Protein AF-A0A2H0RY97-F1 (afdb_monomer_lite)

Foldseek 3Di:
DDDPPPPPLVVVLVVLVVVLQVVLLCLLCCVLPVPPPPPPDDDDDPVNVVVSVVVVVVVLVVCCVPVVDNPDDSNPSVVRCPDVVVSLVSQLVSLVVLQVPDDPVCSVVVSVVSQVVSQVSCVSVQWGDDSSFIWGHADPPCNCLLPPQLDFDDDPVLSVLLVCLSCQCGRVPRDPLSLVVSLLSLVVVVVVLLVVQCVDPVCVVVSCVLCVVCPPPVNVVLNVDPDVVVNSVVDDPVRSSVSNSSSSCSVSVSSVVVRD

pLDDT: mean 70.09, std 17.7, range [26.55, 95.56]

Sequence (260 aa):
MLLFSERKTGTKKKGNFEILKKLCEKHFRDYLFQEVRVSTGPRLAPSYRKKAKFNLEVMKLYFLKHTNDFNMSPLNYSSCVTDLETLFDMLETAYCFQQEYLEAEEKDERLFFFEHQINDCLEDYGYEMKQGAISQLPEDGMRQLVEEVVEYGVIESDVSKIQHAIGLFFKRNATSEDKISAILSLQHLLEVIREQLKTDEFLKSEESTLFNVANNKRIRHMLEEKDKTKIQESMEEPYLTWFFYRQLNCIKTYLKISHL

Secondary structure (DSSP, 8-state):
-------S-HHHHHHHHHHHHHHHHHHHHHHHTTT---SS-----HHHHHHHHHHHHHHHHHHHHHH--S---TT-GGGT--SHHHHHHHHHHHHHHHHHHS-HHHHHHHHHHHHHHHHHHHGGGTEEEETTEEEEPPPTTTHHHHH----SS--HHHHHHHHHHHHHHHBTT--HHHHHHHHHHHHHHHHHHHHHHHH-TTTHHHHHHHHTTTT-HHHHHHHH---HHHHHHH--HHHHHHHHHHHHHHHHHHHHHTT-

Structure (mmCIF, N/CA/C/O backbone):
data_AF-A0A2H0RY97-F1
#
_entry.id   AF-A0A2H0RY97-F1
#
loop_
_atom_site.group_PDB
_atom_site.id
_atom_site.type_symbol
_atom_site.label_atom_id
_atom_site.label_alt_id
_atom_site.label_comp_id
_atom_site.label_asym_id
_atom_site.label_entity_id
_atom_site.label_seq_id
_atom_site.pdbx_PDB_ins_code
_atom_site.Cartn_x
_atom_site.Cartn_y
_atom_site.Cartn_z
_atom_site.occupancy
_atom_site.B_iso_or_equiv
_atom_site.auth_seq_id
_atom_site.auth_comp_id
_atom_site.auth_asym_id
_atom_site.auth_atom_id
_atom_site.pdbx_PDB_model_num
ATOM 1 N N . MET A 1 1 ? 7.047 -25.992 17.589 1.00 30.31 1 MET A N 1
ATOM 2 C CA . MET A 1 1 ? 7.429 -26.870 16.463 1.00 30.31 1 MET A CA 1
ATOM 3 C C . MET A 1 1 ? 6.418 -26.638 15.344 1.00 30.31 1 MET A C 1
ATOM 5 O O . MET A 1 1 ? 5.407 -27.320 15.289 1.00 30.31 1 MET A O 1
ATOM 9 N N . LEU A 1 2 ? 6.630 -25.597 14.534 1.00 26.66 2 LEU A N 1
ATOM 10 C CA . LEU A 1 2 ? 5.842 -25.319 13.330 1.00 26.66 2 LEU A CA 1
ATOM 11 C C . LEU A 1 2 ? 6.791 -25.491 12.147 1.00 26.66 2 LEU A C 1
ATOM 13 O O . LEU A 1 2 ? 7.744 -24.733 11.989 1.00 26.66 2 LEU A O 1
ATOM 17 N N . LEU A 1 3 ? 6.566 -26.563 11.394 1.00 26.55 3 LEU A N 1
ATOM 18 C CA . LEU A 1 3 ? 7.258 -26.874 10.153 1.00 26.55 3 LEU A CA 1
ATOM 19 C C . LEU A 1 3 ? 6.782 -25.876 9.093 1.00 26.55 3 LEU A C 1
ATOM 21 O O . LEU A 1 3 ? 5.735 -26.073 8.479 1.00 26.55 3 LEU A O 1
ATOM 25 N N . PHE A 1 4 ? 7.539 -24.800 8.879 1.00 28.41 4 PHE A N 1
ATOM 26 C CA . PHE A 1 4 ? 7.427 -24.036 7.642 1.00 28.41 4 PHE A CA 1
ATOM 27 C C . PHE A 1 4 ? 7.921 -24.941 6.519 1.00 28.41 4 PHE A C 1
ATOM 29 O O . PHE A 1 4 ? 9.109 -25.241 6.421 1.00 28.41 4 PHE A O 1
ATOM 36 N N . SER A 1 5 ? 6.989 -25.439 5.705 1.00 27.67 5 SER A N 1
ATOM 37 C CA . SER A 1 5 ? 7.352 -26.169 4.501 1.00 27.67 5 SER A CA 1
ATOM 38 C C . SER A 1 5 ? 8.125 -25.208 3.603 1.00 27.67 5 SER A C 1
ATOM 40 O O . SER A 1 5 ? 7.546 -24.244 3.094 1.00 27.67 5 SER A O 1
ATOM 42 N N . GLU A 1 6 ? 9.410 -25.475 3.399 1.00 32.47 6 GLU A N 1
ATOM 43 C CA . GLU A 1 6 ? 10.183 -24.940 2.285 1.00 32.47 6 GLU A CA 1
ATOM 44 C C . GLU A 1 6 ? 9.492 -25.383 0.987 1.00 32.47 6 GLU A C 1
ATOM 46 O O . GLU A 1 6 ? 9.755 -26.446 0.421 1.00 32.47 6 GLU A O 1
ATOM 51 N N . ARG A 1 7 ? 8.503 -24.605 0.532 1.00 33.16 7 ARG A N 1
ATOM 52 C CA . ARG A 1 7 ? 7.881 -24.840 -0.768 1.00 33.16 7 ARG A CA 1
ATOM 53 C C . ARG A 1 7 ? 8.880 -24.428 -1.836 1.00 33.16 7 ARG A C 1
ATOM 55 O O . ARG A 1 7 ? 9.467 -23.351 -1.764 1.00 33.16 7 ARG A O 1
ATOM 62 N N . LYS A 1 8 ? 8.992 -25.298 -2.838 1.00 33.53 8 LYS A N 1
ATOM 63 C CA . LYS A 1 8 ? 9.716 -25.246 -4.120 1.00 33.53 8 LYS A CA 1
ATOM 64 C C . LYS A 1 8 ? 9.531 -23.934 -4.921 1.00 33.53 8 LYS A C 1
ATOM 66 O O . LYS A 1 8 ? 9.097 -23.955 -6.066 1.00 33.53 8 LYS A O 1
ATOM 71 N N . THR A 1 9 ? 9.821 -22.782 -4.329 1.00 43.97 9 THR A N 1
ATOM 72 C CA . THR A 1 9 ? 9.554 -21.444 -4.884 1.00 43.97 9 THR A CA 1
ATOM 73 C C . THR A 1 9 ? 10.764 -20.863 -5.610 1.00 43.97 9 THR A C 1
ATOM 75 O O . THR A 1 9 ? 10.598 -20.021 -6.486 1.00 43.97 9 THR A O 1
ATOM 78 N N . GLY A 1 10 ? 11.977 -21.348 -5.324 1.00 41.75 10 GLY A N 1
ATOM 79 C CA . GLY A 1 10 ? 13.215 -20.782 -5.871 1.00 41.75 10 GLY A CA 1
ATOM 80 C C . GLY A 1 10 ? 13.364 -20.906 -7.393 1.00 41.75 10 GLY A C 1
ATOM 81 O O . GLY A 1 10 ? 13.815 -19.968 -8.043 1.00 41.75 10 GLY A O 1
ATOM 82 N N . THR A 1 11 ? 12.951 -22.025 -7.996 1.00 41.06 11 THR A N 1
ATOM 83 C CA . THR A 1 11 ? 13.076 -22.236 -9.452 1.00 41.06 11 THR A CA 1
ATOM 84 C C . THR A 1 11 ? 11.997 -21.504 -10.249 1.00 41.06 11 THR A C 1
ATOM 86 O O . THR A 1 11 ? 12.317 -20.916 -11.281 1.00 41.06 11 THR A O 1
ATOM 89 N N . LYS A 1 12 ? 10.750 -21.461 -9.750 1.00 50.81 12 LYS A N 1
ATOM 90 C CA . LYS A 1 12 ? 9.650 -20.696 -10.367 1.00 50.81 12 LYS A CA 1
ATOM 91 C C . LYS A 1 12 ? 9.917 -19.185 -10.292 1.00 50.81 12 LYS A C 1
ATOM 93 O O . LYS A 1 12 ? 9.876 -18.517 -11.317 1.00 50.81 12 LYS A O 1
ATOM 98 N N . LYS A 1 13 ? 10.323 -18.665 -9.123 1.00 54.41 13 LYS A N 1
ATOM 99 C CA . LYS A 1 13 ? 10.656 -17.237 -8.939 1.00 54.41 13 LYS A CA 1
ATOM 100 C C . LYS A 1 13 ? 11.851 -16.777 -9.779 1.00 54.41 13 LYS A C 1
ATOM 102 O O . LYS A 1 13 ? 11.860 -15.643 -10.242 1.00 54.41 13 LYS A O 1
ATOM 107 N N . LYS A 1 14 ? 12.848 -17.637 -10.016 1.00 55.94 14 LYS A N 1
ATOM 108 C CA . LYS A 1 14 ? 13.982 -17.305 -10.896 1.00 55.94 14 LYS A CA 1
ATOM 109 C C . LYS A 1 14 ? 13.586 -17.302 -12.379 1.00 55.94 14 LYS A C 1
ATOM 111 O O . LYS A 1 14 ? 14.033 -16.432 -13.117 1.00 55.94 14 LYS A O 1
ATOM 116 N N . GLY A 1 15 ? 12.726 -18.235 -12.800 1.00 58.34 15 GLY A N 1
ATOM 117 C CA . GLY A 1 15 ? 12.158 -18.257 -14.153 1.00 58.34 15 GLY A CA 1
ATOM 118 C C . GLY A 1 15 ? 11.292 -17.030 -14.439 1.00 58.34 15 GLY A C 1
ATOM 119 O O . GLY A 1 15 ? 11.459 -16.390 -15.473 1.00 58.34 15 GLY A O 1
ATOM 120 N N . ASN A 1 16 ? 10.452 -16.648 -13.480 1.00 61.94 16 ASN A N 1
ATOM 121 C CA . ASN A 1 16 ? 9.601 -15.468 -13.586 1.00 61.94 16 ASN A CA 1
ATOM 122 C C . ASN A 1 16 ? 10.399 -14.160 -13.621 1.00 61.94 16 ASN A C 1
ATOM 124 O O . ASN A 1 16 ? 9.970 -13.223 -14.279 1.00 61.94 16 ASN A O 1
ATOM 128 N N . PHE A 1 17 ? 11.583 -14.100 -13.001 1.00 64.06 17 PHE A N 1
ATOM 129 C CA . PHE A 1 17 ? 12.357 -12.854 -12.933 1.00 64.06 17 PHE A CA 1
ATOM 130 C C . PHE A 1 17 ? 12.974 -12.570 -14.294 1.00 64.06 17 PHE A C 1
ATOM 132 O O . PHE A 1 17 ? 12.928 -11.453 -14.796 1.00 64.06 17 PHE A O 1
ATOM 139 N N . GLU A 1 18 ? 13.476 -13.624 -14.936 1.00 66.19 18 GLU A N 1
ATOM 140 C CA . GLU A 1 18 ? 13.981 -13.557 -16.300 1.00 66.19 18 GLU A CA 1
ATOM 141 C C . GLU A 1 18 ? 12.858 -13.271 -17.312 1.00 66.19 18 GLU A C 1
ATOM 143 O O . GLU A 1 18 ? 13.088 -12.576 -18.299 1.00 66.19 18 GLU A O 1
ATOM 148 N N . ILE A 1 19 ? 11.635 -13.757 -17.068 1.00 67.69 19 ILE A N 1
ATOM 149 C CA . ILE A 1 19 ? 10.450 -13.402 -17.866 1.00 67.69 19 ILE A CA 1
ATOM 150 C C . ILE A 1 19 ? 10.107 -11.923 -17.684 1.00 67.69 19 ILE A C 1
ATOM 152 O O . ILE A 1 19 ? 9.974 -11.222 -18.681 1.00 67.69 19 ILE A O 1
ATOM 156 N N . LEU A 1 20 ? 10.027 -11.434 -16.444 1.00 62.97 20 LEU A N 1
ATOM 157 C CA . LEU A 1 20 ? 9.683 -10.048 -16.118 1.00 62.97 20 LEU A CA 1
ATOM 158 C C . LEU A 1 20 ? 10.712 -9.082 -16.713 1.00 62.97 20 LEU A C 1
ATOM 160 O O . LEU A 1 20 ? 10.360 -8.088 -17.341 1.00 62.97 20 LEU A O 1
ATOM 164 N N . LYS A 1 21 ? 11.989 -9.451 -16.639 1.00 65.31 21 LYS A N 1
ATOM 165 C CA . LYS A 1 21 ? 13.106 -8.757 -17.278 1.00 65.31 21 LYS A CA 1
ATOM 166 C C . LYS A 1 21 ? 13.002 -8.743 -18.801 1.00 65.31 21 LYS A C 1
ATOM 168 O O . LYS A 1 21 ? 13.104 -7.676 -19.395 1.00 65.31 21 LYS A O 1
ATOM 173 N N . LYS A 1 22 ? 12.722 -9.885 -19.439 1.00 66.62 22 LYS A N 1
ATOM 174 C CA . LYS A 1 22 ? 12.483 -9.959 -20.893 1.00 66.62 22 LYS A CA 1
ATOM 175 C C . LYS A 1 22 ? 11.245 -9.187 -21.328 1.00 66.62 22 LYS A C 1
ATOM 177 O O . LYS A 1 22 ? 11.217 -8.676 -22.441 1.00 66.62 22 LYS A O 1
ATOM 182 N N . LEU A 1 23 ? 10.219 -9.121 -20.488 1.00 63.66 23 LEU A N 1
ATOM 183 C CA . LEU A 1 23 ? 8.978 -8.413 -20.770 1.00 63.66 23 LEU A CA 1
ATOM 184 C C . LEU A 1 23 ? 9.178 -6.899 -20.637 1.00 63.66 23 LEU A C 1
ATOM 186 O O . LEU A 1 23 ? 8.760 -6.161 -21.525 1.00 63.66 23 LEU A O 1
ATOM 190 N N . CYS A 1 24 ? 9.936 -6.457 -19.629 1.00 62.41 24 CYS A N 1
ATOM 191 C CA . CYS A 1 24 ? 10.466 -5.096 -19.556 1.00 62.41 24 CYS A CA 1
ATOM 192 C C . CYS A 1 24 ? 11.282 -4.779 -20.808 1.00 62.41 24 CYS A C 1
ATOM 194 O O . CYS A 1 24 ? 10.966 -3.829 -21.513 1.00 62.41 24 CYS A O 1
ATOM 196 N N . GLU A 1 25 ? 12.286 -5.596 -21.141 1.00 63.75 25 GLU A N 1
ATOM 197 C CA . GLU A 1 25 ? 13.104 -5.414 -22.344 1.00 63.75 25 GLU A CA 1
ATOM 198 C C . GLU A 1 25 ? 12.266 -5.364 -23.616 1.00 63.75 25 GLU A C 1
ATOM 200 O O . GLU A 1 25 ? 12.530 -4.532 -24.476 1.00 63.75 25 GLU A O 1
ATOM 205 N N . LYS A 1 26 ? 11.259 -6.230 -23.747 1.00 65.44 26 LYS A N 1
ATOM 206 C CA . LYS A 1 26 ? 10.342 -6.245 -24.882 1.00 65.44 26 LYS A CA 1
ATOM 207 C C . LYS A 1 26 ? 9.546 -4.949 -24.948 1.00 65.44 26 LYS A C 1
ATOM 209 O O . LYS A 1 26 ? 9.539 -4.354 -26.009 1.00 65.44 26 LYS A O 1
ATOM 214 N N . HIS A 1 27 ? 8.927 -4.485 -23.865 1.00 60.41 27 HIS A N 1
ATOM 215 C CA . HIS A 1 27 ? 8.160 -3.231 -23.873 1.00 60.41 27 HIS A CA 1
ATOM 216 C C . HIS A 1 27 ? 9.053 -2.012 -24.097 1.00 60.41 27 HIS A C 1
ATOM 218 O O . HIS A 1 27 ? 8.716 -1.145 -24.897 1.00 60.41 27 HIS A O 1
ATOM 224 N N . PHE A 1 28 ? 10.241 -1.986 -23.492 1.00 58.09 28 PHE A N 1
ATOM 225 C CA . PHE A 1 28 ? 11.252 -0.964 -23.755 1.00 58.09 28 PHE A CA 1
ATOM 226 C C . PHE A 1 28 ? 11.723 -0.987 -25.209 1.00 58.09 28 PHE A C 1
ATOM 228 O O . PHE A 1 28 ? 11.853 0.068 -25.824 1.00 58.09 28 PHE A O 1
ATOM 235 N N . ARG A 1 29 ? 11.965 -2.168 -25.783 1.00 55.72 29 ARG A N 1
ATOM 236 C CA . ARG A 1 29 ? 12.405 -2.340 -27.171 1.00 55.72 29 ARG A CA 1
ATOM 237 C C . ARG A 1 29 ? 11.281 -2.004 -28.141 1.00 55.72 29 ARG A C 1
ATOM 239 O O . ARG A 1 29 ? 11.478 -1.189 -29.031 1.00 55.72 29 ARG A O 1
ATOM 246 N N . ASP A 1 30 ? 10.110 -2.587 -27.965 1.00 57.00 30 ASP A N 1
ATOM 247 C CA . ASP A 1 30 ? 8.937 -2.306 -28.777 1.00 57.00 30 ASP A CA 1
ATOM 248 C C . ASP A 1 30 ? 8.619 -0.811 -28.723 1.00 57.00 30 ASP A C 1
ATOM 250 O O . ASP A 1 30 ? 8.266 -0.280 -29.755 1.00 57.00 30 ASP A O 1
ATOM 254 N N . TYR A 1 31 ? 8.852 -0.098 -27.616 1.00 54.06 31 TYR A N 1
ATOM 255 C CA . TYR A 1 31 ? 8.697 1.360 -27.536 1.00 54.06 31 TYR A CA 1
ATOM 256 C C . TYR A 1 31 ? 9.842 2.157 -28.194 1.00 54.06 31 TYR A C 1
ATOM 258 O O . TYR A 1 31 ? 9.590 3.026 -29.029 1.00 54.06 31 TYR A O 1
ATOM 266 N N . LEU A 1 32 ? 11.110 1.849 -27.890 1.00 47.50 32 LEU A N 1
ATOM 267 C CA . LEU A 1 32 ? 12.281 2.482 -28.528 1.00 47.50 32 LEU A CA 1
ATOM 268 C C . LEU A 1 32 ? 12.288 2.289 -30.050 1.00 47.50 32 LEU A C 1
ATOM 270 O O . LEU A 1 32 ? 12.844 3.111 -30.783 1.00 47.50 32 LEU A O 1
ATOM 274 N N . PHE A 1 33 ? 11.681 1.196 -30.514 1.00 48.88 33 PHE A N 1
ATOM 275 C CA . PHE A 1 33 ? 11.674 0.754 -31.900 1.00 48.88 33 PHE A CA 1
ATOM 276 C C . PHE A 1 33 ? 10.259 0.608 -32.477 1.00 48.88 33 PHE A C 1
ATOM 278 O O . PHE A 1 33 ? 10.112 -0.068 -33.497 1.00 48.88 33 PHE A O 1
ATOM 285 N N . GLN A 1 34 ? 9.233 1.262 -31.911 1.00 45.22 34 GLN A N 1
ATOM 286 C CA . GLN A 1 34 ? 7.828 1.120 -32.353 1.00 45.22 34 GLN A CA 1
ATOM 287 C C . GLN A 1 34 ? 7.547 1.648 -33.772 1.00 45.22 34 GLN A C 1
ATOM 289 O O . GLN A 1 34 ? 6.423 1.573 -34.246 1.00 45.22 34 GLN A O 1
ATOM 294 N N . GLU A 1 35 ? 8.572 2.077 -34.512 1.00 41.47 35 GLU A N 1
ATOM 295 C CA . GLU A 1 35 ? 8.504 2.315 -35.959 1.00 41.47 35 GLU A CA 1
ATOM 296 C C . GLU A 1 35 ? 9.485 1.457 -36.787 1.00 41.47 35 GLU A C 1
ATOM 298 O O . GLU A 1 35 ? 9.831 1.804 -37.915 1.00 41.47 35 GLU A O 1
ATOM 303 N N . VAL A 1 36 ? 9.954 0.310 -36.284 1.00 36.50 36 VAL A N 1
ATOM 304 C CA . VAL A 1 36 ? 10.783 -0.627 -37.077 1.00 36.50 36 VAL A CA 1
ATOM 305 C C . VAL A 1 36 ? 10.012 -1.897 -37.440 1.00 36.50 36 VAL A C 1
ATOM 307 O O . VAL A 1 36 ? 10.557 -2.995 -37.519 1.00 36.50 36 VAL A O 1
ATOM 310 N N . ARG A 1 37 ? 8.721 -1.746 -37.740 1.00 35.34 37 ARG A N 1
ATOM 311 C CA . ARG A 1 37 ? 8.016 -2.662 -38.645 1.00 35.34 37 ARG A CA 1
ATOM 312 C C . ARG A 1 37 ? 7.682 -1.940 -39.943 1.00 35.34 37 ARG A C 1
ATOM 314 O O . ARG A 1 37 ? 6.525 -1.746 -40.284 1.00 35.34 37 ARG A O 1
ATOM 321 N N . VAL A 1 38 ? 8.722 -1.585 -40.693 1.00 36.81 38 VAL A N 1
ATOM 322 C CA . VAL A 1 38 ? 8.600 -1.457 -42.146 1.00 36.81 38 VAL A CA 1
ATOM 323 C C . VAL A 1 38 ? 9.353 -2.642 -42.736 1.00 36.81 38 VAL A C 1
ATOM 325 O O . VAL A 1 38 ? 10.580 -2.643 -42.806 1.00 36.81 38 VAL A O 1
ATOM 328 N N . SER A 1 39 ? 8.615 -3.685 -43.108 1.00 37.47 39 SER A N 1
ATOM 329 C CA . SER A 1 39 ? 9.140 -4.901 -43.740 1.00 37.47 39 SER A CA 1
ATOM 330 C C . SER A 1 39 ? 9.803 -4.652 -45.104 1.00 37.47 39 SER A C 1
ATOM 332 O O . SER A 1 39 ? 10.437 -5.552 -45.634 1.00 37.47 39 SER A O 1
ATOM 334 N N . THR A 1 40 ? 9.762 -3.433 -45.638 1.00 37.69 40 THR A N 1
ATOM 335 C CA . THR A 1 40 ? 10.544 -2.952 -46.787 1.00 37.69 40 THR A CA 1
ATOM 336 C C . THR A 1 40 ? 10.586 -1.425 -46.681 1.00 37.69 40 THR A C 1
ATOM 338 O O . THR A 1 40 ? 9.533 -0.820 -46.815 1.00 37.69 40 THR A O 1
ATOM 341 N N . GLY A 1 41 ? 11.738 -0.814 -46.358 1.00 32.53 41 GLY A N 1
ATOM 342 C CA . GLY A 1 41 ? 11.873 0.576 -45.855 1.00 32.53 41 GLY A CA 1
ATOM 343 C C . GLY A 1 41 ? 11.025 1.689 -46.520 1.00 32.53 41 GLY A C 1
ATOM 344 O O . GLY A 1 41 ? 10.570 1.538 -47.648 1.00 32.53 41 GLY A O 1
ATOM 345 N N . PRO A 1 42 ? 10.882 2.864 -45.867 1.00 44.03 42 PRO A N 1
ATOM 346 C CA . PRO A 1 42 ? 12.025 3.764 -45.729 1.00 44.03 42 PRO A CA 1
ATOM 347 C C . PRO A 1 42 ? 12.192 4.392 -44.332 1.00 44.03 42 PRO A C 1
ATOM 349 O O . PRO A 1 42 ? 11.263 4.555 -43.556 1.00 44.03 42 PRO A O 1
ATOM 352 N N . ARG A 1 43 ? 13.449 4.754 -44.052 1.00 43.09 43 ARG A N 1
ATOM 353 C CA . ARG A 1 43 ? 13.949 5.708 -43.045 1.00 43.09 43 ARG A CA 1
ATOM 354 C C . ARG A 1 43 ? 12.885 6.482 -42.236 1.00 43.09 43 ARG A C 1
ATOM 356 O O . ARG A 1 43 ? 12.242 7.369 -42.784 1.00 43.09 43 ARG A O 1
ATOM 363 N N . LEU A 1 44 ? 12.908 6.279 -40.908 1.00 40.62 44 LEU A N 1
ATOM 364 C CA . LEU A 1 44 ? 12.251 7.103 -39.876 1.00 40.62 44 LEU A CA 1
ATOM 365 C C . LEU A 1 44 ? 12.278 8.594 -40.234 1.00 40.62 44 LEU A C 1
ATOM 367 O O . LEU A 1 44 ? 13.365 9.127 -40.534 1.00 40.62 44 LEU A O 1
ATOM 371 N N . ALA A 1 45 ? 11.122 9.254 -40.144 1.00 42.12 45 ALA A N 1
ATOM 372 C CA . ALA A 1 45 ? 11.017 10.693 -40.332 1.00 42.12 45 ALA A CA 1
ATOM 373 C C . ALA A 1 45 ? 11.876 11.448 -39.282 1.00 42.12 45 ALA A C 1
ATOM 375 O O . ALA A 1 45 ? 12.075 10.965 -38.161 1.00 42.12 45 ALA A O 1
ATOM 376 N N . PRO A 1 46 ? 12.449 12.621 -39.617 1.00 44.19 46 PRO A N 1
ATOM 377 C CA . PRO A 1 46 ? 13.423 13.310 -38.759 1.00 44.19 46 PRO A CA 1
ATOM 378 C C . PRO A 1 46 ? 12.916 13.662 -37.350 1.00 44.19 46 PRO A C 1
ATOM 380 O O . PRO A 1 46 ? 13.711 13.695 -36.409 1.00 44.19 46 PRO A O 1
ATOM 383 N N . SER A 1 47 ? 11.610 13.897 -37.195 1.00 43.78 47 SER A N 1
ATOM 384 C CA . SER A 1 47 ? 10.939 14.132 -35.910 1.00 43.78 47 SER A CA 1
ATOM 385 C C . SER A 1 47 ? 11.034 12.916 -34.981 1.00 43.78 47 SER A C 1
ATOM 387 O O . SER A 1 47 ? 11.395 13.068 -33.815 1.00 43.78 47 SER A O 1
ATOM 389 N N . TYR A 1 48 ? 10.824 11.710 -35.509 1.00 38.31 48 TYR A N 1
ATOM 390 C CA . TYR A 1 48 ? 10.898 10.453 -34.759 1.00 38.31 48 TYR A CA 1
ATOM 391 C C . TYR A 1 48 ? 12.334 10.080 -34.385 1.00 38.31 48 TYR A C 1
ATOM 393 O O . TYR A 1 48 ? 12.575 9.599 -33.282 1.00 38.31 48 TYR A O 1
ATOM 401 N N . ARG A 1 49 ? 13.331 10.403 -35.225 1.00 43.25 49 ARG A N 1
ATOM 402 C CA . ARG A 1 49 ? 14.753 10.220 -34.855 1.00 43.25 49 ARG A CA 1
ATOM 403 C C . ARG A 1 49 ? 15.201 11.144 -33.732 1.00 43.25 49 ARG A C 1
ATOM 405 O O . ARG A 1 49 ? 15.996 10.730 -32.893 1.00 43.25 49 ARG A O 1
ATOM 412 N N . LYS A 1 50 ? 14.722 12.392 -33.720 1.00 44.78 50 LYS A N 1
ATOM 413 C CA . LYS A 1 50 ? 14.990 13.323 -32.616 1.00 44.78 50 LYS A CA 1
ATOM 414 C C . LYS A 1 50 ? 14.319 12.843 -31.325 1.00 44.78 50 LYS A C 1
ATOM 416 O O . LYS A 1 50 ? 14.983 12.851 -30.294 1.00 44.78 50 LYS A O 1
ATOM 421 N N . LYS A 1 51 ? 13.076 12.348 -31.402 1.00 43.75 51 LYS A N 1
ATOM 422 C CA . LYS A 1 51 ? 12.336 11.766 -30.267 1.00 43.75 51 LYS A CA 1
ATOM 423 C C . LYS A 1 51 ? 12.996 10.496 -29.712 1.00 43.75 51 LYS A C 1
ATOM 425 O O . LYS A 1 51 ? 13.278 10.443 -28.525 1.00 43.75 51 LYS A O 1
ATOM 430 N N . ALA A 1 52 ? 13.357 9.528 -30.555 1.00 40.97 52 ALA A N 1
ATOM 431 C CA . ALA A 1 52 ? 14.058 8.313 -30.122 1.00 40.97 52 ALA A CA 1
ATOM 432 C C . ALA A 1 52 ? 15.432 8.616 -29.492 1.00 40.97 52 ALA A C 1
ATOM 434 O O . ALA A 1 52 ? 15.823 7.983 -28.516 1.00 40.97 52 ALA A O 1
ATOM 435 N N . LYS A 1 53 ? 16.154 9.621 -30.013 1.00 44.72 53 LYS A N 1
ATOM 436 C CA . LYS A 1 53 ? 17.434 10.078 -29.450 1.00 44.72 53 LYS A CA 1
ATOM 437 C C . LYS A 1 53 ? 17.254 10.779 -28.098 1.00 44.72 53 LYS A C 1
ATOM 439 O O . LYS A 1 53 ? 18.073 10.569 -27.216 1.00 44.72 53 LYS A O 1
ATOM 444 N N . PHE A 1 54 ? 16.188 11.560 -27.923 1.00 44.38 54 PHE A N 1
ATOM 445 C CA . PHE A 1 54 ? 15.834 12.179 -26.642 1.00 44.38 54 PHE A CA 1
ATOM 446 C C . PHE A 1 54 ? 15.421 11.130 -25.598 1.00 44.38 54 PHE A C 1
ATOM 448 O O . PHE A 1 54 ? 15.955 11.140 -24.495 1.00 44.38 54 PHE A O 1
ATOM 455 N N . ASN A 1 55 ? 14.588 10.156 -25.977 1.00 48.59 55 ASN A N 1
ATOM 456 C CA . ASN A 1 55 ? 14.191 9.035 -25.117 1.00 48.59 55 ASN A CA 1
ATOM 457 C C . ASN A 1 55 ? 15.405 8.207 -24.664 1.00 48.59 55 ASN A C 1
ATOM 459 O O . ASN A 1 55 ? 15.486 7.801 -23.510 1.00 48.59 55 ASN A O 1
ATOM 463 N N . LEU A 1 56 ? 16.394 8.019 -25.546 1.00 51.00 56 LEU A N 1
ATOM 464 C CA . LEU A 1 56 ? 17.685 7.426 -25.192 1.00 51.00 56 LEU A CA 1
ATOM 465 C C . LEU A 1 56 ? 18.434 8.243 -24.133 1.00 51.00 56 LEU A C 1
ATOM 467 O O . LEU A 1 56 ? 19.023 7.661 -23.234 1.00 51.00 56 LEU A O 1
ATOM 471 N N . GLU A 1 57 ? 18.463 9.571 -24.266 1.00 50.00 57 GLU A N 1
ATOM 472 C CA . GLU A 1 57 ? 19.217 10.459 -23.373 1.00 50.00 57 GLU A CA 1
ATOM 473 C C . GLU A 1 57 ? 18.560 10.604 -21.999 1.00 50.00 57 GLU A C 1
ATOM 475 O O . GLU A 1 57 ? 19.265 10.549 -20.997 1.00 50.00 57 GLU A O 1
ATOM 480 N N . VAL A 1 58 ? 17.229 10.701 -21.905 1.00 51.94 58 VAL A N 1
ATOM 481 C CA . VAL A 1 58 ? 16.550 10.737 -20.595 1.00 51.94 58 VAL A CA 1
ATOM 482 C C . VAL A 1 58 ? 16.718 9.403 -19.863 1.00 51.94 58 VAL A C 1
ATOM 484 O O . VAL A 1 58 ? 17.000 9.384 -18.666 1.00 51.94 58 VAL A O 1
ATOM 487 N N . MET A 1 59 ? 16.656 8.286 -20.592 1.00 53.28 59 MET A N 1
ATOM 488 C CA . MET A 1 59 ? 16.928 6.963 -20.029 1.00 53.28 59 MET A CA 1
ATOM 489 C C . MET A 1 59 ? 18.393 6.823 -19.612 1.00 53.28 59 MET A C 1
ATOM 491 O O . MET A 1 59 ? 18.668 6.364 -18.509 1.00 53.28 59 MET A O 1
ATOM 495 N N . LYS A 1 60 ? 19.348 7.287 -20.429 1.00 52.53 60 LYS A N 1
ATOM 496 C CA . LYS A 1 60 ? 20.761 7.356 -20.031 1.00 52.53 60 LYS A CA 1
ATOM 497 C C . LYS A 1 60 ? 20.954 8.196 -18.778 1.00 52.53 60 LYS A C 1
ATOM 499 O O . LYS A 1 60 ? 21.709 7.768 -17.927 1.00 52.53 60 LYS A O 1
ATOM 504 N N . LEU A 1 61 ? 20.282 9.340 -18.635 1.00 50.59 61 LEU A N 1
ATOM 505 C CA . LEU A 1 61 ? 20.366 10.186 -17.438 1.00 50.59 61 LEU A CA 1
ATOM 506 C C . LEU A 1 61 ? 19.778 9.497 -16.199 1.00 50.59 61 LEU A C 1
ATOM 508 O O . LEU A 1 61 ? 20.349 9.604 -15.113 1.00 50.59 61 LEU A O 1
ATOM 512 N N . TYR A 1 62 ? 18.676 8.761 -16.356 1.00 54.53 62 TYR A N 1
ATOM 513 C CA . TYR A 1 62 ? 18.106 7.941 -15.291 1.00 54.53 62 TYR A CA 1
ATOM 514 C C . TYR A 1 62 ? 19.080 6.843 -14.847 1.00 54.53 62 TYR A C 1
ATOM 516 O O . TYR A 1 62 ? 19.394 6.743 -13.661 1.00 54.53 62 TYR A O 1
ATOM 524 N N . PHE A 1 63 ? 19.634 6.078 -15.791 1.00 53.97 63 PHE A N 1
ATOM 525 C CA . PHE A 1 63 ? 20.619 5.038 -15.490 1.00 53.97 63 PHE A CA 1
ATOM 526 C C . PHE A 1 63 ? 21.923 5.620 -14.952 1.00 53.97 63 PHE A C 1
ATOM 528 O O . PHE A 1 63 ? 22.449 5.111 -13.976 1.00 53.97 63 PHE A O 1
ATOM 535 N N . LEU A 1 64 ? 22.392 6.749 -15.477 1.00 52.59 64 LEU A N 1
ATOM 536 C CA . LEU A 1 64 ? 23.560 7.455 -14.960 1.00 52.59 64 LEU A CA 1
ATOM 537 C C . LEU A 1 64 ? 23.413 7.770 -13.469 1.00 52.59 64 LEU A C 1
ATOM 539 O O . LEU A 1 64 ? 24.353 7.599 -12.698 1.00 52.59 64 LEU A O 1
ATOM 543 N N . LYS A 1 65 ? 22.212 8.194 -13.067 1.00 48.88 65 LYS A N 1
ATOM 544 C CA . LYS A 1 65 ? 21.889 8.525 -11.682 1.00 48.88 65 LYS A CA 1
ATOM 545 C C . LYS A 1 65 ? 21.836 7.296 -10.762 1.00 48.88 65 LYS A C 1
ATOM 547 O O . LYS A 1 65 ? 22.134 7.448 -9.582 1.00 48.88 65 LYS A O 1
ATOM 552 N N . HIS A 1 66 ? 21.476 6.114 -11.271 1.00 47.75 66 HIS A N 1
ATOM 553 C CA . HIS A 1 66 ? 21.213 4.926 -10.439 1.00 47.75 66 HIS A CA 1
ATOM 554 C C . HIS A 1 66 ? 22.281 3.822 -10.555 1.00 47.75 66 HIS A C 1
ATOM 556 O O . HIS A 1 66 ? 22.500 3.093 -9.595 1.00 47.75 66 HIS A O 1
ATOM 562 N N . THR A 1 67 ? 22.991 3.713 -11.682 1.00 52.59 67 THR A N 1
ATOM 563 C CA . THR A 1 67 ? 24.022 2.686 -11.937 1.00 52.59 67 THR A CA 1
ATOM 564 C C . THR A 1 67 ? 25.439 3.254 -12.021 1.00 52.59 67 THR A C 1
ATOM 566 O O . THR A 1 67 ? 26.401 2.490 -11.993 1.00 52.59 67 THR A O 1
ATOM 569 N N . ASN A 1 68 ? 25.583 4.584 -12.102 1.00 54.69 68 ASN A N 1
ATOM 570 C CA . ASN A 1 68 ? 26.865 5.293 -12.182 1.00 54.69 68 ASN A CA 1
ATOM 571 C C . ASN A 1 68 ? 27.750 4.888 -13.390 1.00 54.69 68 ASN A C 1
ATOM 573 O O . ASN A 1 68 ? 28.966 5.081 -13.360 1.00 54.69 68 ASN A O 1
ATOM 577 N N . ASP A 1 69 ? 27.154 4.335 -14.458 1.00 51.25 69 ASP A N 1
ATOM 578 C CA . ASP A 1 69 ? 27.853 3.891 -15.676 1.00 51.25 69 ASP A CA 1
ATOM 579 C C . ASP A 1 69 ? 27.456 4.737 -16.903 1.00 51.25 69 ASP A C 1
ATOM 581 O O . ASP A 1 69 ? 26.290 4.798 -17.299 1.00 51.25 69 ASP A O 1
ATOM 585 N N . PHE A 1 70 ? 28.451 5.383 -17.519 1.00 43.69 70 PHE A N 1
ATOM 586 C CA . PHE A 1 70 ? 28.311 6.274 -18.678 1.00 43.69 70 PHE A CA 1
ATOM 587 C C . PHE A 1 70 ? 28.299 5.548 -20.038 1.00 43.69 70 PHE A C 1
ATOM 589 O O . PHE A 1 70 ? 27.925 6.160 -21.042 1.00 43.69 70 PHE A O 1
ATOM 596 N N . ASN A 1 71 ? 28.703 4.273 -20.113 1.00 45.09 71 ASN A N 1
ATOM 597 C CA . ASN A 1 71 ? 28.918 3.557 -21.386 1.00 45.09 71 ASN A CA 1
ATOM 598 C C . ASN A 1 71 ? 27.749 2.653 -21.808 1.00 45.09 71 ASN A C 1
ATOM 600 O O . ASN A 1 71 ? 27.883 1.778 -22.668 1.00 45.09 71 ASN A O 1
ATOM 604 N N . MET A 1 72 ? 26.580 2.882 -21.224 1.00 48.50 72 MET A N 1
ATOM 605 C CA . MET A 1 72 ? 25.415 2.026 -21.387 1.00 48.50 72 MET A CA 1
ATOM 606 C C . MET A 1 72 ? 24.769 2.174 -22.770 1.00 48.50 72 MET A C 1
ATOM 608 O O . MET A 1 72 ? 24.282 3.239 -23.160 1.00 48.50 72 MET A O 1
ATOM 612 N N . SER A 1 73 ? 24.734 1.066 -23.514 1.00 49.16 73 SER A N 1
ATOM 613 C CA . SER A 1 73 ? 23.933 0.953 -24.730 1.00 49.16 73 SER A CA 1
ATOM 614 C C . SER A 1 73 ? 22.486 0.598 -24.363 1.00 49.16 73 SER A C 1
ATOM 616 O O . SER A 1 73 ? 22.282 -0.335 -23.582 1.00 49.16 73 SER A O 1
ATOM 618 N N . PRO A 1 74 ? 21.473 1.241 -24.972 1.00 46.88 74 PRO A N 1
ATOM 619 C CA . PRO A 1 74 ? 20.040 0.943 -24.814 1.00 46.88 74 PRO A CA 1
ATOM 620 C C . PRO A 1 74 ? 19.628 -0.434 -25.385 1.00 46.88 74 PRO A C 1
ATOM 622 O O . PRO A 1 74 ? 18.513 -0.631 -25.845 1.00 46.88 74 PRO A O 1
ATOM 625 N N . LEU A 1 75 ? 20.556 -1.383 -25.466 1.00 48.25 75 LEU A N 1
ATOM 626 C CA . LEU A 1 75 ? 20.371 -2.726 -26.011 1.00 48.25 75 LEU A CA 1
ATOM 627 C C . LEU A 1 75 ? 20.927 -3.808 -25.075 1.00 48.25 75 LEU A C 1
ATOM 629 O O . LEU A 1 75 ? 20.859 -4.981 -25.423 1.00 48.25 75 LEU A O 1
ATOM 633 N N . ASN A 1 76 ? 21.464 -3.432 -23.906 1.00 50.97 76 ASN A N 1
ATOM 634 C CA . ASN A 1 76 ? 22.043 -4.357 -22.926 1.00 50.97 76 ASN A CA 1
ATOM 635 C C . ASN A 1 76 ? 21.376 -4.207 -21.544 1.00 50.97 76 ASN A C 1
ATOM 637 O O . ASN A 1 76 ? 22.023 -4.201 -20.502 1.00 50.97 76 ASN A O 1
ATOM 641 N N . TYR A 1 77 ? 20.055 -4.024 -21.535 1.00 56.16 77 TYR A N 1
ATOM 642 C CA . TYR A 1 77 ? 19.269 -3.779 -20.320 1.00 56.16 77 TYR A CA 1
ATOM 643 C C . TYR A 1 77 ? 19.290 -4.959 -19.345 1.00 56.16 77 TYR A C 1
ATOM 645 O O . TYR A 1 77 ? 19.349 -4.770 -18.129 1.00 56.16 77 TYR A O 1
ATOM 653 N N . SER A 1 78 ? 19.314 -6.184 -19.866 1.00 51.88 78 SER A N 1
ATOM 654 C CA . SER A 1 78 ? 19.391 -7.393 -19.055 1.00 51.88 78 SER A CA 1
ATOM 655 C C . SER A 1 78 ? 20.668 -7.491 -18.225 1.00 51.88 78 SER A C 1
ATOM 657 O O . SER A 1 78 ? 20.649 -8.108 -17.166 1.00 51.88 78 SER A O 1
ATOM 659 N N . SER A 1 79 ? 21.782 -6.879 -18.611 1.00 55.88 79 SER A N 1
ATOM 660 C CA . SER A 1 79 ? 22.972 -6.914 -17.749 1.00 55.88 79 SER A CA 1
ATOM 661 C C . SER A 1 79 ? 22.867 -6.015 -16.510 1.00 55.88 79 SER A C 1
ATOM 663 O O . SER A 1 79 ? 23.678 -6.162 -15.603 1.00 55.88 79 SER A O 1
ATOM 665 N N . CYS A 1 80 ? 21.882 -5.113 -16.452 1.00 52.44 80 CYS A N 1
ATOM 666 C CA . CYS A 1 80 ? 21.865 -3.994 -15.500 1.00 52.44 80 CYS A CA 1
ATOM 667 C C . CYS A 1 80 ? 20.744 -4.091 -14.467 1.00 52.44 80 CYS A C 1
ATOM 669 O O . CYS A 1 80 ? 20.829 -3.477 -13.411 1.00 52.44 80 CYS A O 1
ATOM 671 N N . VAL A 1 81 ? 19.721 -4.902 -14.743 1.00 61.78 81 VAL A N 1
ATOM 672 C CA . VAL A 1 81 ? 18.724 -5.285 -13.742 1.00 61.78 81 VAL A CA 1
ATOM 673 C C . VAL A 1 81 ? 19.307 -6.406 -12.886 1.00 61.78 81 VAL A C 1
ATOM 675 O O . VAL A 1 81 ? 19.295 -7.582 -13.277 1.00 61.78 81 VAL A O 1
ATOM 678 N N . THR A 1 82 ? 19.843 -6.017 -11.734 1.00 65.62 82 THR A N 1
ATOM 679 C CA . THR A 1 82 ? 20.438 -6.918 -10.739 1.00 65.62 82 THR A CA 1
ATOM 680 C C . THR A 1 82 ? 19.471 -7.313 -9.629 1.00 65.62 82 THR A C 1
ATOM 682 O O . THR A 1 82 ? 19.654 -8.355 -9.002 1.00 65.62 82 THR A O 1
ATOM 685 N N . ASP A 1 83 ? 18.428 -6.516 -9.416 1.00 72.69 83 ASP A N 1
ATOM 686 C CA . ASP A 1 83 ? 17.489 -6.622 -8.302 1.00 72.69 83 ASP A CA 1
ATOM 687 C C . ASP A 1 83 ? 16.090 -6.123 -8.697 1.00 72.69 83 ASP A C 1
ATOM 689 O O . ASP A 1 83 ? 15.883 -5.559 -9.774 1.00 72.69 83 ASP A O 1
ATOM 693 N N . LEU A 1 84 ? 15.113 -6.393 -7.827 1.00 75.50 84 LEU A N 1
ATOM 694 C CA . LEU A 1 84 ? 13.712 -6.021 -8.030 1.00 75.50 84 LEU A CA 1
ATOM 695 C C . LEU A 1 84 ? 13.475 -4.513 -7.916 1.00 75.50 84 LEU A C 1
ATOM 697 O O . LEU A 1 84 ? 12.610 -4.003 -8.616 1.00 75.50 84 LEU A O 1
ATOM 701 N N . GLU A 1 85 ? 14.240 -3.795 -7.093 1.00 81.12 85 GLU A N 1
ATOM 702 C CA . GLU A 1 85 ? 14.025 -2.356 -6.908 1.00 81.12 85 GLU A CA 1
ATOM 703 C C . GLU A 1 85 ? 14.345 -1.587 -8.181 1.00 81.12 85 GLU A C 1
ATOM 705 O O . GLU A 1 85 ? 13.507 -0.820 -8.645 1.00 81.12 85 GLU A O 1
ATOM 710 N N . THR A 1 86 ? 15.486 -1.887 -8.806 1.00 73.88 86 THR A N 1
ATOM 711 C CA . THR A 1 86 ? 15.871 -1.336 -10.113 1.00 73.88 86 THR A CA 1
ATOM 712 C C . THR A 1 86 ? 14.830 -1.665 -11.188 1.00 73.88 86 THR A C 1
ATOM 714 O O . THR A 1 86 ? 14.547 -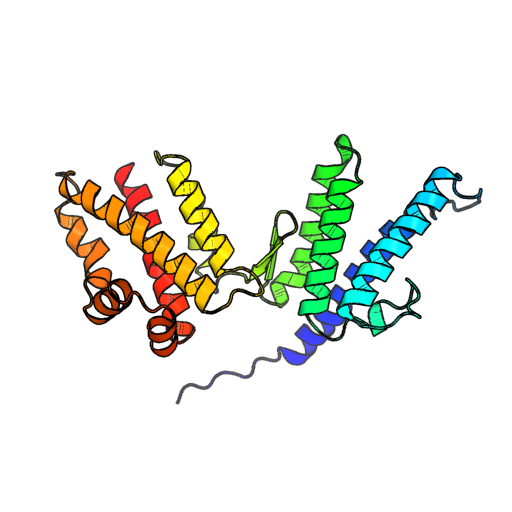0.860 -12.075 1.00 73.88 86 THR A O 1
ATOM 717 N N . LEU A 1 87 ? 14.235 -2.857 -11.119 1.00 77.06 87 LEU A N 1
ATOM 718 C CA . LEU A 1 87 ? 13.208 -3.298 -12.060 1.00 77.06 87 LEU A CA 1
ATOM 719 C C . LEU A 1 87 ? 11.897 -2.526 -11.885 1.00 77.06 87 LEU A C 1
ATOM 721 O O . LEU A 1 87 ? 11.301 -2.102 -12.874 1.00 77.06 87 LEU A O 1
ATOM 725 N N . PHE A 1 88 ? 11.466 -2.316 -10.643 1.00 83.75 88 PHE A N 1
ATOM 726 C CA . PHE A 1 88 ? 10.280 -1.529 -10.316 1.00 83.75 88 PHE A CA 1
ATOM 727 C C . PHE A 1 88 ? 10.446 -0.068 -10.735 1.00 83.75 88 PHE A C 1
ATOM 729 O O . PHE A 1 88 ? 9.599 0.476 -11.436 1.00 83.75 88 PHE A O 1
ATOM 736 N N . ASP A 1 89 ? 11.587 0.516 -10.394 1.00 80.00 89 ASP A N 1
ATOM 737 C CA . ASP A 1 89 ? 12.055 1.833 -10.821 1.00 80.00 89 ASP A CA 1
ATOM 738 C C . ASP A 1 89 ? 11.929 2.034 -12.340 1.00 80.00 89 ASP A C 1
ATOM 740 O O . ASP A 1 89 ? 11.351 3.013 -12.827 1.00 80.00 89 ASP A O 1
ATOM 744 N N . MET A 1 90 ? 12.414 1.057 -13.106 1.00 75.06 90 MET A N 1
ATOM 745 C CA . MET A 1 90 ? 12.308 1.062 -14.561 1.00 75.06 90 MET A CA 1
ATOM 746 C C . MET A 1 90 ? 10.860 0.961 -15.043 1.00 75.06 90 MET A C 1
ATOM 748 O O . MET A 1 90 ? 10.485 1.659 -15.982 1.00 75.06 90 MET A O 1
ATOM 752 N N . LEU A 1 91 ? 10.049 0.104 -14.431 1.00 80.25 91 LEU A N 1
ATOM 753 C CA . LEU A 1 91 ? 8.653 -0.092 -14.813 1.00 80.25 91 LEU A CA 1
ATOM 754 C C . LEU A 1 91 ? 7.793 1.151 -14.567 1.00 80.25 91 LEU A C 1
ATOM 756 O O . LEU A 1 91 ? 7.067 1.571 -15.468 1.00 80.25 91 LEU A O 1
ATOM 760 N N . GLU A 1 92 ? 7.915 1.769 -13.394 1.00 83.50 92 GLU A N 1
ATOM 761 C CA . GLU A 1 92 ? 7.236 3.030 -13.061 1.00 83.50 92 GLU A CA 1
ATOM 762 C C . GLU A 1 92 ? 7.682 4.152 -14.010 1.00 83.50 92 GLU A C 1
ATOM 764 O O . GLU A 1 92 ? 6.867 4.927 -14.516 1.00 83.50 92 GLU A O 1
ATOM 769 N N . THR A 1 93 ? 8.977 4.190 -14.336 1.00 77.31 93 THR A N 1
ATOM 770 C CA . THR A 1 93 ? 9.532 5.129 -15.317 1.00 77.31 93 THR A CA 1
ATOM 771 C C . THR A 1 93 ? 8.943 4.892 -16.713 1.00 77.31 93 THR A C 1
ATOM 773 O O . THR A 1 93 ? 8.510 5.838 -17.371 1.00 77.31 93 THR A O 1
ATOM 776 N N . ALA A 1 94 ? 8.872 3.637 -17.169 1.00 73.44 94 ALA A N 1
ATOM 777 C CA . ALA A 1 94 ? 8.282 3.273 -18.459 1.00 73.44 94 ALA A CA 1
ATOM 778 C C . ALA A 1 94 ? 6.808 3.675 -18.549 1.00 73.44 94 ALA A C 1
ATOM 780 O O . ALA A 1 94 ? 6.378 4.184 -19.587 1.00 73.44 94 ALA A O 1
ATOM 781 N N . TYR A 1 95 ? 6.057 3.481 -17.465 1.00 82.69 95 TYR A N 1
ATOM 782 C CA . TYR A 1 95 ? 4.669 3.909 -17.379 1.00 82.69 95 TYR A CA 1
ATOM 783 C C . TYR A 1 95 ? 4.547 5.433 -17.492 1.00 82.69 95 TYR A C 1
ATOM 785 O O . TYR A 1 95 ? 3.801 5.918 -18.343 1.00 82.69 95 TYR A O 1
ATOM 793 N N . CYS A 1 96 ? 5.315 6.195 -16.699 1.00 79.56 96 CYS A N 1
ATOM 794 C CA . CYS A 1 96 ? 5.323 7.664 -16.754 1.00 79.56 96 CYS A CA 1
ATOM 795 C C . CYS A 1 96 ? 5.586 8.173 -18.179 1.00 79.56 96 CYS A C 1
ATOM 797 O O . CYS A 1 96 ? 4.907 9.080 -18.660 1.00 79.56 96 CYS A O 1
ATOM 799 N N . PHE A 1 97 ? 6.527 7.545 -18.889 1.00 71.31 97 PHE A N 1
ATOM 800 C CA . PHE A 1 97 ? 6.797 7.878 -20.285 1.00 71.31 97 PHE A CA 1
ATOM 801 C C . PHE A 1 97 ? 5.616 7.571 -21.207 1.00 71.31 97 PHE A C 1
ATOM 803 O O . PHE A 1 97 ? 5.260 8.399 -22.040 1.00 71.31 97 PHE A O 1
ATOM 810 N N . GLN A 1 98 ? 4.974 6.413 -21.085 1.00 72.94 98 GLN A N 1
ATOM 811 C CA . GLN A 1 98 ? 3.780 6.137 -21.888 1.00 72.94 98 GLN A CA 1
ATOM 812 C C . GLN A 1 98 ? 2.674 7.160 -21.598 1.00 72.94 98 GLN A C 1
ATOM 814 O O . GLN A 1 98 ? 2.026 7.660 -22.515 1.00 72.94 98 GLN A O 1
ATOM 819 N N . GLN A 1 99 ? 2.510 7.551 -20.337 1.00 78.12 99 GLN A N 1
ATOM 820 C CA . GLN A 1 99 ? 1.507 8.527 -19.940 1.00 78.12 99 GLN A CA 1
ATOM 821 C C . GLN A 1 99 ? 1.767 9.923 -20.531 1.00 78.12 99 GLN A C 1
ATOM 823 O O . GLN A 1 99 ? 0.816 10.604 -20.917 1.00 78.12 99 GLN A O 1
ATOM 828 N N . GLU A 1 100 ? 3.017 10.372 -20.598 1.00 74.62 100 GLU A N 1
ATOM 829 C CA . GLU A 1 100 ? 3.358 11.706 -21.109 1.00 74.62 100 GLU A CA 1
ATOM 830 C C . GLU A 1 100 ? 3.335 11.782 -22.647 1.00 74.62 100 GLU A C 1
ATOM 832 O O . GLU A 1 100 ? 3.030 12.839 -23.200 1.00 74.62 100 GLU A O 1
ATOM 837 N N . TYR A 1 101 ? 3.621 10.677 -23.346 1.00 65.38 101 TYR A N 1
ATOM 838 C CA . TYR A 1 101 ? 3.903 10.702 -24.789 1.00 65.38 101 TYR A CA 1
ATOM 839 C C . TYR A 1 101 ? 2.872 10.000 -25.681 1.00 65.38 101 TYR A C 1
ATOM 841 O O . TYR A 1 101 ? 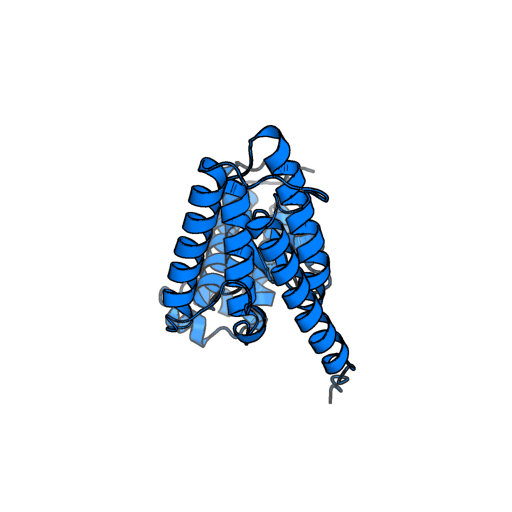2.982 10.109 -26.906 1.00 65.38 101 TYR A O 1
ATOM 849 N N . LEU A 1 102 ? 1.896 9.285 -25.117 1.00 67.25 102 LEU A N 1
ATOM 850 C CA . LEU A 1 102 ? 0.787 8.728 -25.891 1.00 67.25 102 LEU A CA 1
ATOM 851 C C . LEU A 1 102 ? -0.258 9.802 -26.210 1.00 67.25 102 LEU A C 1
ATOM 853 O O . LEU A 1 102 ? -0.627 10.606 -25.353 1.00 67.25 102 LEU A O 1
ATOM 857 N N . GLU A 1 103 ? -0.754 9.777 -27.448 1.00 72.00 103 GLU A N 1
ATOM 858 C CA . GLU A 1 103 ? -1.903 10.582 -27.863 1.00 72.00 103 GLU A CA 1
ATOM 859 C C . GLU A 1 103 ? -3.126 10.214 -27.012 1.00 72.00 103 GLU A C 1
ATOM 861 O O . GLU A 1 103 ? -3.316 9.048 -26.656 1.00 72.00 103 GLU A O 1
ATOM 866 N N . ALA A 1 104 ? -3.961 11.205 -26.692 1.00 70.12 104 ALA A N 1
ATOM 867 C CA . ALA A 1 104 ? -5.050 11.053 -25.724 1.00 70.12 104 ALA A CA 1
ATOM 868 C C . ALA A 1 104 ? -6.016 9.897 -26.049 1.00 70.12 104 ALA A C 1
ATOM 870 O O . ALA A 1 104 ? -6.519 9.258 -25.133 1.00 70.12 104 ALA A O 1
ATOM 871 N N . GLU A 1 105 ? -6.239 9.605 -27.333 1.00 68.62 105 GLU A N 1
ATOM 872 C CA . GLU A 1 105 ? -7.182 8.578 -27.798 1.00 68.62 105 GLU A CA 1
ATOM 873 C C . GLU A 1 105 ? -6.689 7.136 -27.577 1.00 68.62 105 GLU A C 1
ATOM 875 O O . GLU A 1 105 ? -7.503 6.246 -27.359 1.00 68.62 105 GLU A O 1
ATOM 880 N N . GLU A 1 106 ? -5.373 6.890 -27.589 1.00 71.44 106 GLU A N 1
ATOM 881 C CA . GLU A 1 106 ? -4.791 5.545 -27.395 1.00 71.44 106 GLU A CA 1
ATOM 882 C C . GLU A 1 106 ? -4.224 5.336 -25.984 1.00 71.44 106 GLU A C 1
ATOM 884 O O . GLU A 1 106 ? -3.764 4.244 -25.635 1.00 71.44 106 GLU A O 1
ATOM 889 N N . LYS A 1 107 ? -4.185 6.402 -25.183 1.00 74.25 107 LYS A N 1
ATOM 890 C CA . LYS A 1 107 ? -3.457 6.443 -23.917 1.00 74.25 107 LYS A CA 1
ATOM 891 C C . LYS A 1 107 ? -4.021 5.467 -22.891 1.00 74.25 107 LYS A C 1
ATOM 893 O O . LYS A 1 107 ? -3.264 4.662 -22.357 1.00 74.25 107 LYS A O 1
ATOM 898 N N . ASP A 1 108 ? -5.327 5.503 -22.652 1.00 78.19 108 ASP A N 1
ATOM 899 C CA . ASP A 1 108 ? -5.949 4.683 -21.608 1.00 78.19 108 ASP A CA 1
ATOM 900 C C . ASP A 1 108 ? -5.859 3.183 -21.932 1.00 78.19 108 ASP A C 1
ATOM 902 O O . ASP A 1 108 ? -5.482 2.385 -21.074 1.00 78.19 108 ASP A O 1
ATOM 906 N N . GLU A 1 109 ? -6.111 2.795 -23.187 1.00 78.44 109 GLU A N 1
ATOM 907 C CA . GLU A 1 109 ? -6.053 1.393 -23.622 1.00 78.44 109 GLU A CA 1
ATOM 908 C C . GLU A 1 109 ? -4.626 0.826 -23.548 1.00 78.44 109 GLU A C 1
ATOM 910 O O . GLU A 1 109 ? -4.413 -0.294 -23.072 1.00 78.44 109 GLU A O 1
ATOM 915 N N . ARG A 1 110 ? -3.623 1.605 -23.968 1.00 77.06 110 ARG A N 1
ATOM 916 C CA . ARG A 1 110 ? -2.219 1.175 -23.915 1.00 77.06 110 ARG A CA 1
ATOM 917 C C . ARG A 1 110 ? -1.689 1.083 -22.488 1.00 77.06 110 ARG A C 1
ATOM 919 O O . ARG A 1 110 ? -1.000 0.111 -22.184 1.00 77.06 110 ARG A O 1
ATOM 926 N N . LEU A 1 111 ? -2.013 2.050 -21.625 1.00 82.00 111 LEU A N 1
ATOM 927 C CA . LEU A 1 111 ? -1.615 2.012 -20.214 1.00 82.00 111 LEU A CA 1
ATOM 928 C C . LEU A 1 111 ? -2.267 0.826 -19.498 1.00 82.00 111 LEU A C 1
ATOM 930 O O . LEU A 1 111 ? -1.574 0.088 -18.802 1.00 82.00 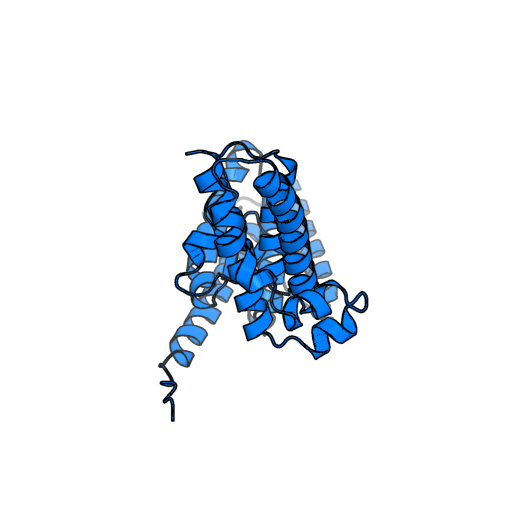111 LEU A O 1
ATOM 934 N N . PHE A 1 112 ? -3.551 0.564 -19.758 1.00 83.88 112 PHE A N 1
ATOM 935 C CA . PHE A 1 112 ? -4.241 -0.618 -19.241 1.00 83.88 112 PHE A CA 1
ATOM 936 C C . PHE A 1 112 ? -3.572 -1.925 -19.695 1.00 83.88 112 PHE A C 1
ATOM 938 O O . PHE A 1 112 ? -3.292 -2.807 -18.882 1.00 83.88 112 PHE A O 1
ATOM 945 N N . PHE A 1 113 ? -3.264 -2.058 -20.990 1.00 79.56 113 PHE A N 1
ATOM 946 C CA . PHE A 1 113 ? -2.609 -3.256 -21.523 1.00 79.56 113 PHE A CA 1
ATOM 947 C C . PHE A 1 113 ? -1.188 -3.450 -20.976 1.00 79.56 113 PHE A C 1
ATOM 949 O O . PHE A 1 113 ? -0.730 -4.588 -20.815 1.00 79.56 113 PHE A O 1
ATOM 956 N N . PHE A 1 114 ? -0.482 -2.352 -20.704 1.00 78.81 114 PHE A N 1
ATOM 957 C CA . PHE A 1 114 ? 0.819 -2.383 -20.050 1.00 78.81 114 PHE A CA 1
ATOM 958 C C . PHE A 1 114 ? 0.691 -2.890 -18.611 1.00 78.81 114 PHE A C 1
ATOM 960 O O . PHE A 1 114 ? 1.327 -3.887 -18.277 1.00 78.81 114 PHE A O 1
ATOM 967 N N . GLU A 1 115 ? -0.172 -2.279 -17.794 1.00 84.62 115 GLU A N 1
ATOM 968 C CA . GLU A 1 115 ? -0.420 -2.713 -16.411 1.00 84.62 115 GLU A CA 1
ATOM 969 C C . GLU A 1 115 ? -0.802 -4.188 -16.341 1.00 84.62 115 GLU A C 1
ATOM 971 O O . GLU A 1 115 ? -0.209 -4.937 -15.570 1.00 84.62 115 GLU A O 1
ATOM 976 N N . HIS A 1 116 ? -1.727 -4.630 -17.197 1.00 82.69 116 HIS A N 1
ATOM 977 C CA . HIS A 1 116 ? -2.191 -6.013 -17.223 1.00 82.69 116 HIS A CA 1
ATOM 978 C C . HIS A 1 116 ? -1.045 -7.013 -17.457 1.00 82.69 116 HIS A C 1
ATOM 980 O O . HIS A 1 116 ? -0.858 -7.936 -16.669 1.00 82.69 116 HIS A O 1
ATOM 986 N N . GLN A 1 117 ? -0.214 -6.791 -18.481 1.00 75.88 117 GLN A N 1
ATOM 987 C CA . GLN A 1 117 ? 0.920 -7.681 -18.771 1.00 75.88 117 GLN A CA 1
ATOM 988 C C . GLN A 1 117 ? 2.002 -7.663 -17.691 1.00 75.88 117 GLN A C 1
ATOM 990 O O . GLN A 1 117 ? 2.682 -8.668 -17.478 1.00 75.88 117 GLN A O 1
ATOM 995 N N . ILE A 1 118 ? 2.227 -6.506 -17.067 1.00 79.44 118 ILE A N 1
ATOM 996 C CA . ILE A 1 118 ? 3.197 -6.382 -15.981 1.00 79.44 118 ILE A CA 1
ATOM 997 C C . ILE A 1 118 ? 2.683 -7.111 -14.736 1.00 79.44 118 ILE A C 1
ATOM 999 O O . ILE A 1 118 ? 3.445 -7.855 -14.113 1.00 79.44 118 ILE A O 1
ATOM 1003 N N . ASN A 1 119 ? 1.398 -6.967 -14.418 1.00 85.12 119 ASN A N 1
ATOM 1004 C CA . ASN A 1 119 ? 0.774 -7.586 -13.252 1.00 85.12 119 ASN A CA 1
ATOM 1005 C C . ASN A 1 119 ? 0.761 -9.112 -13.325 1.00 85.12 119 ASN A C 1
ATOM 1007 O O . ASN A 1 119 ? 1.089 -9.737 -12.319 1.00 85.12 119 ASN A O 1
ATOM 1011 N N . ASP A 1 120 ? 0.570 -9.707 -14.509 1.00 77.12 120 ASP A N 1
ATOM 1012 C CA . ASP A 1 120 ? 0.729 -11.160 -14.718 1.00 77.12 120 ASP A CA 1
ATOM 1013 C C . ASP A 1 120 ? 2.067 -11.699 -14.177 1.00 77.12 120 ASP A C 1
ATOM 1015 O O . ASP A 1 120 ? 2.176 -12.862 -13.786 1.00 77.12 120 ASP A O 1
ATOM 1019 N N . CYS A 1 121 ? 3.105 -10.857 -14.165 1.00 78.31 121 CYS A N 1
ATOM 1020 C CA . CYS A 1 121 ? 4.417 -11.215 -13.649 1.00 78.31 121 CYS A CA 1
ATOM 1021 C C . CYS A 1 121 ? 4.646 -10.712 -12.211 1.00 78.31 121 CYS A C 1
ATOM 1023 O O . CYS A 1 121 ? 5.272 -11.426 -11.426 1.00 78.31 121 CYS A O 1
ATOM 1025 N N . LEU A 1 122 ? 4.183 -9.504 -11.857 1.00 80.88 122 LEU A N 1
ATOM 1026 C CA . LEU A 1 122 ? 4.379 -8.912 -10.524 1.00 80.88 122 LEU A CA 1
ATOM 1027 C C . LEU A 1 122 ? 3.650 -9.678 -9.413 1.00 80.88 122 LEU A C 1
ATOM 1029 O O . LEU A 1 122 ? 4.184 -9.766 -8.302 1.00 80.88 122 LEU A O 1
ATOM 1033 N N . GLU A 1 123 ? 2.495 -10.286 -9.700 1.00 86.00 123 GLU A N 1
ATOM 1034 C CA . GLU A 1 123 ? 1.724 -11.018 -8.687 1.00 86.00 123 GLU A CA 1
ATOM 1035 C C . GLU A 1 123 ? 2.531 -12.173 -8.066 1.00 86.00 123 GLU A C 1
ATOM 1037 O O . GLU A 1 123 ? 2.497 -12.377 -6.852 1.00 86.00 123 GLU A O 1
ATOM 1042 N N . ASP A 1 124 ? 3.353 -12.874 -8.858 1.00 81.00 124 ASP A N 1
ATOM 1043 C CA . ASP A 1 124 ? 4.235 -13.952 -8.375 1.00 81.00 124 ASP A CA 1
ATOM 1044 C C . ASP A 1 124 ? 5.323 -13.446 -7.388 1.00 81.00 124 ASP A C 1
ATOM 1046 O O . ASP A 1 124 ? 5.953 -14.246 -6.675 1.00 81.00 124 ASP A O 1
ATOM 1050 N N . TYR A 1 125 ? 5.545 -12.128 -7.327 1.00 81.00 125 TYR A N 1
ATOM 1051 C CA . TYR A 1 125 ? 6.430 -11.450 -6.374 1.00 81.00 125 TYR A CA 1
ATOM 1052 C C . TYR A 1 125 ? 5.688 -10.801 -5.206 1.00 81.00 125 TYR A C 1
ATOM 1054 O O . TYR A 1 125 ? 6.354 -10.322 -4.290 1.00 81.00 125 TYR A O 1
ATOM 1062 N N . GLY A 1 126 ? 4.354 -10.816 -5.204 1.00 87.69 126 GLY A N 1
ATOM 1063 C CA . GLY A 1 126 ? 3.550 -10.126 -4.199 1.00 87.69 126 GLY A CA 1
ATOM 1064 C C . GLY A 1 126 ? 3.454 -8.622 -4.447 1.00 87.69 126 GLY A C 1
ATOM 1065 O O . GLY A 1 1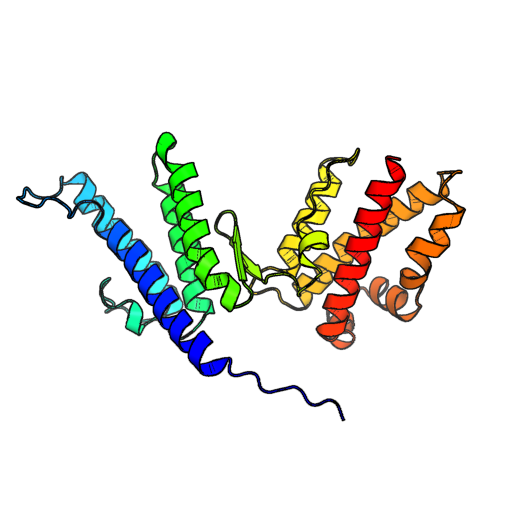26 ? 3.400 -7.867 -3.482 1.00 87.69 126 GLY A O 1
ATOM 1066 N N . TYR A 1 127 ? 3.465 -8.182 -5.708 1.00 91.25 127 TYR A N 1
ATOM 1067 C CA . TYR A 1 127 ? 3.308 -6.776 -6.081 1.00 91.25 127 TYR A CA 1
ATOM 1068 C C . TYR A 1 127 ? 2.257 -6.606 -7.175 1.00 91.25 127 TYR A C 1
ATOM 1070 O O . TYR A 1 127 ? 1.933 -7.547 -7.898 1.00 91.25 127 TYR A O 1
ATOM 1078 N N . GLU A 1 128 ? 1.772 -5.382 -7.316 1.00 92.31 128 GLU A N 1
ATOM 1079 C CA . GLU A 1 128 ? 0.939 -4.942 -8.427 1.00 92.31 128 GLU A CA 1
ATOM 1080 C C . GLU A 1 128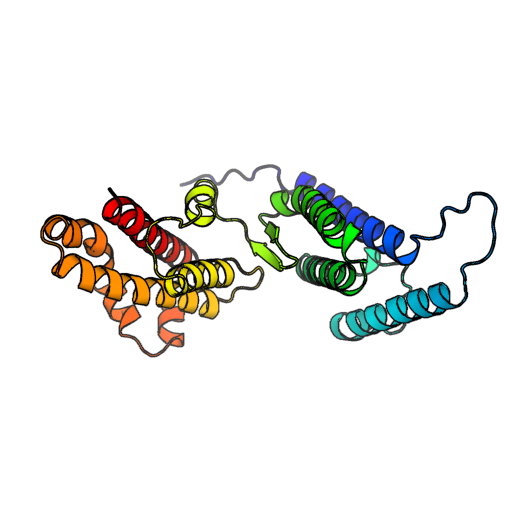 ? 1.317 -3.522 -8.846 1.00 92.31 128 GLU A C 1
ATOM 1082 O O . GLU A 1 128 ? 1.787 -2.717 -8.039 1.00 92.31 128 GLU A O 1
ATOM 1087 N N . MET A 1 129 ? 1.094 -3.217 -10.117 1.00 90.69 129 MET A N 1
ATOM 1088 C CA . MET A 1 129 ? 1.115 -1.879 -10.673 1.00 90.69 129 MET A CA 1
ATOM 1089 C C . MET A 1 129 ? -0.315 -1.401 -10.892 1.00 90.69 129 MET A C 1
ATOM 1091 O O . MET A 1 129 ? -1.118 -2.088 -11.529 1.00 90.69 129 MET A O 1
ATOM 1095 N N . LYS A 1 130 ? -0.597 -0.187 -10.424 1.00 90.75 130 LYS A N 1
ATOM 1096 C CA . LYS A 1 130 ? -1.852 0.510 -10.690 1.00 90.75 130 LYS A CA 1
ATOM 1097 C C . LYS A 1 130 ? -1.588 1.993 -10.883 1.00 90.75 130 LYS A C 1
ATOM 1099 O O . LYS A 1 130 ? -0.939 2.628 -10.052 1.00 90.75 130 LYS A O 1
ATOM 1104 N N . GLN A 1 131 ? -2.091 2.540 -11.981 1.00 88.75 131 GLN A N 1
ATOM 1105 C CA . GLN A 1 131 ? -1.861 3.919 -12.410 1.00 88.75 131 GLN A CA 1
ATOM 1106 C C . GLN A 1 131 ? -0.370 4.296 -12.408 1.00 88.75 131 GLN A C 1
ATOM 1108 O O . GLN A 1 131 ? 0.005 5.408 -12.039 1.00 88.75 131 GLN A O 1
ATOM 1113 N N . GLY A 1 132 ? 0.484 3.345 -12.793 1.00 86.06 132 GLY A N 1
ATOM 1114 C CA . GLY A 1 132 ? 1.934 3.530 -12.861 1.00 86.06 132 GLY A CA 1
ATOM 1115 C C . GLY A 1 132 ? 2.704 3.470 -11.551 1.00 86.06 132 GLY A C 1
ATOM 1116 O O . GLY A 1 132 ? 3.925 3.585 -11.592 1.00 86.06 132 GLY A O 1
ATOM 1117 N N . ALA A 1 133 ? 2.040 3.277 -10.412 1.00 89.81 133 ALA A N 1
ATOM 1118 C CA . ALA A 1 133 ? 2.700 3.072 -9.127 1.00 89.81 133 ALA A CA 1
ATOM 1119 C C . ALA A 1 133 ? 2.754 1.580 -8.790 1.00 89.81 133 ALA A C 1
ATOM 1121 O O . ALA A 1 133 ? 1.742 0.887 -8.923 1.00 89.81 133 ALA A O 1
ATOM 1122 N N . ILE A 1 134 ? 3.911 1.091 -8.329 1.00 91.81 134 ILE A N 1
ATOM 1123 C CA . ILE A 1 134 ? 4.049 -0.287 -7.850 1.00 91.81 134 ILE A CA 1
ATOM 1124 C C . ILE A 1 134 ? 3.833 -0.335 -6.337 1.00 91.81 134 ILE A C 1
ATOM 1126 O O . ILE A 1 134 ? 4.440 0.408 -5.557 1.00 91.81 134 ILE A O 1
ATOM 1130 N N . SER A 1 135 ? 2.981 -1.259 -5.911 1.00 93.69 135 SER A N 1
ATOM 1131 C CA . SER A 1 135 ? 2.644 -1.494 -4.511 1.00 93.69 135 SER A CA 1
ATOM 1132 C C . SER A 1 135 ? 2.716 -2.978 -4.171 1.00 93.69 135 SER A C 1
ATOM 1134 O O . SER A 1 135 ? 2.614 -3.838 -5.043 1.00 93.69 135 SER A O 1
ATOM 1136 N N . GLN A 1 136 ? 2.971 -3.276 -2.901 1.00 92.62 136 GLN A N 1
ATOM 1137 C CA . GLN A 1 136 ? 2.897 -4.620 -2.350 1.00 92.62 136 GLN A CA 1
ATOM 1138 C C . GLN A 1 136 ? 1.441 -5.070 -2.321 1.00 92.62 136 GLN A C 1
ATOM 1140 O O . GLN A 1 136 ? 0.554 -4.330 -1.897 1.00 92.62 136 GLN A O 1
ATOM 1145 N N . LEU A 1 137 ? 1.213 -6.314 -2.717 1.00 91.00 137 LEU A N 1
ATOM 1146 C CA . LEU A 1 137 ? -0.085 -6.940 -2.588 1.00 91.00 137 LEU A CA 1
ATOM 1147 C C . LEU A 1 137 ? -0.419 -7.177 -1.111 1.00 91.00 137 LEU A C 1
ATOM 1149 O O . LEU A 1 137 ? 0.455 -7.579 -0.335 1.00 91.00 137 LEU A O 1
ATOM 1153 N N . PRO A 1 138 ? -1.691 -6.991 -0.721 1.00 90.94 138 PRO A N 1
ATOM 1154 C CA . PRO A 1 138 ? -2.173 -7.437 0.576 1.00 90.94 138 PRO A CA 1
ATOM 1155 C C . PRO A 1 138 ? -1.946 -8.938 0.771 1.00 90.94 138 PRO A C 1
ATOM 1157 O O . PRO A 1 138 ? -1.954 -9.712 -0.187 1.00 90.94 138 PRO A O 1
ATOM 1160 N N . GLU A 1 139 ? -1.801 -9.356 2.029 1.00 85.25 139 GLU A N 1
ATOM 1161 C CA . GLU A 1 139 ? -1.703 -10.776 2.374 1.00 85.25 139 GLU A CA 1
ATOM 1162 C C . GLU A 1 139 ? -2.951 -11.545 1.909 1.00 85.25 139 GLU A C 1
ATOM 1164 O O . GLU A 1 139 ? -4.060 -10.996 1.855 1.00 85.25 139 GLU A O 1
ATOM 1169 N N . ASP A 1 140 ? -2.774 -12.835 1.608 1.00 77.88 140 ASP A N 1
ATOM 1170 C CA . ASP A 1 140 ? -3.860 -13.721 1.185 1.00 77.88 140 ASP A CA 1
ATOM 1171 C C . ASP A 1 140 ? -5.054 -13.629 2.153 1.00 77.88 140 ASP A C 1
ATOM 1173 O O . ASP A 1 140 ? -4.930 -13.820 3.363 1.00 77.88 140 ASP A O 1
ATOM 1177 N N . GLY A 1 141 ? -6.235 -13.327 1.609 1.00 83.75 141 GLY A N 1
ATOM 1178 C CA . GLY A 1 141 ? -7.474 -13.143 2.375 1.00 83.75 141 GLY A CA 1
ATOM 1179 C C . GLY A 1 141 ? -7.755 -11.708 2.837 1.00 83.75 141 GLY A C 1
ATOM 1180 O O . GLY A 1 141 ? -8.899 -11.411 3.174 1.00 83.75 141 GLY A O 1
ATOM 1181 N N . MET A 1 142 ? -6.777 -10.796 2.786 1.00 90.25 142 MET A N 1
ATOM 1182 C CA . MET A 1 142 ? -6.977 -9.369 3.095 1.00 90.25 142 MET A CA 1
ATOM 1183 C C . MET A 1 142 ? -7.200 -8.504 1.852 1.00 90.25 142 MET A C 1
ATOM 1185 O O . MET A 1 142 ? -7.620 -7.354 1.976 1.00 90.25 142 MET A O 1
ATOM 1189 N N . ARG A 1 143 ? -6.979 -9.055 0.652 1.00 89.56 143 ARG A N 1
ATOM 1190 C CA . ARG A 1 143 ? -7.153 -8.347 -0.627 1.00 89.56 143 ARG A CA 1
ATOM 1191 C C . ARG A 1 143 ? -8.539 -7.699 -0.748 1.00 89.56 143 ARG A C 1
ATOM 1193 O O . ARG A 1 143 ? -8.625 -6.498 -0.968 1.00 89.56 143 ARG A O 1
ATOM 1200 N N . GLN A 1 144 ? -9.609 -8.447 -0.461 1.00 89.75 144 GLN A N 1
ATOM 1201 C CA . GLN A 1 144 ? -10.979 -7.916 -0.487 1.00 89.75 144 GLN A CA 1
ATOM 1202 C C . GLN A 1 144 ? -11.163 -6.737 0.480 1.00 89.75 144 GLN A C 1
ATOM 1204 O O . GLN A 1 144 ? -11.776 -5.737 0.121 1.00 89.75 144 GLN A O 1
ATOM 1209 N N . LEU A 1 145 ? -10.613 -6.831 1.697 1.00 91.38 145 LEU A N 1
ATOM 1210 C CA . LEU A 1 145 ? -10.696 -5.749 2.677 1.00 91.38 145 LEU A CA 1
ATOM 1211 C C . LEU A 1 145 ? -9.984 -4.490 2.181 1.00 91.38 145 LEU A C 1
ATOM 1213 O O . LEU A 1 145 ? -10.459 -3.394 2.456 1.00 91.38 145 LEU A O 1
ATOM 1217 N N . VAL A 1 146 ? -8.856 -4.614 1.483 1.00 92.12 146 VAL A N 1
ATOM 1218 C CA . VAL A 1 146 ? -8.089 -3.462 0.988 1.00 92.12 146 VAL A CA 1
ATOM 1219 C C . VAL A 1 146 ? -8.756 -2.847 -0.241 1.00 92.12 146 VAL A C 1
ATOM 1221 O O . VAL A 1 146 ? -9.033 -1.646 -0.236 1.00 92.12 146 VAL A O 1
ATOM 1224 N N . GLU A 1 147 ? -9.088 -3.669 -1.233 1.00 88.94 147 GLU A N 1
ATOM 1225 C CA . GLU A 1 147 ? -9.609 -3.245 -2.540 1.00 88.94 147 GLU A CA 1
ATOM 1226 C C . GLU A 1 147 ? -11.065 -2.783 -2.513 1.00 88.94 147 GLU A C 1
ATOM 1228 O O . GLU A 1 147 ? -11.494 -2.072 -3.419 1.00 88.94 147 GLU A O 1
ATOM 1233 N N . GLU A 1 148 ? -11.829 -3.172 -1.491 1.00 88.81 148 GLU A N 1
ATOM 1234 C CA . GLU A 1 148 ? -13.233 -2.792 -1.379 1.00 88.81 148 GLU A CA 1
ATOM 1235 C C . GLU A 1 148 ? -13.426 -1.273 -1.506 1.00 88.81 148 GLU A C 1
ATOM 1237 O O . GLU A 1 148 ? -12.886 -0.491 -0.715 1.00 88.81 148 GLU A O 1
ATOM 1242 N N . VAL A 1 149 ? -14.227 -0.867 -2.491 1.00 80.12 149 VAL A N 1
ATOM 1243 C CA . VAL A 1 149 ? -14.566 0.535 -2.725 1.00 80.12 149 VAL A CA 1
ATOM 1244 C C . VAL A 1 149 ? -15.495 1.014 -1.615 1.00 80.12 149 VAL A C 1
ATOM 1246 O O . VAL A 1 149 ? -16.463 0.354 -1.243 1.00 80.12 149 VAL A O 1
ATOM 1249 N N . VAL A 1 150 ? -15.178 2.181 -1.065 1.00 77.12 150 VAL A N 1
ATOM 1250 C CA . VAL A 1 150 ? -16.005 2.843 -0.060 1.00 77.12 150 VAL A CA 1
ATOM 1251 C C . VAL A 1 150 ? -16.997 3.743 -0.797 1.00 77.12 150 VAL A C 1
ATOM 1253 O O . VAL A 1 150 ? -16.636 4.840 -1.208 1.00 77.12 150 VAL A O 1
ATOM 1256 N N . GLU A 1 151 ? -18.223 3.261 -1.009 1.00 68.19 151 GLU A N 1
ATOM 1257 C CA . GLU A 1 151 ? -19.241 3.955 -1.826 1.00 68.19 151 GLU A CA 1
ATOM 1258 C C . GLU A 1 151 ? -20.305 4.704 -1.007 1.00 68.19 151 GLU A C 1
ATOM 1260 O O . GLU A 1 151 ? -21.054 5.520 -1.541 1.00 68.19 151 GLU A O 1
ATOM 1265 N N . TYR A 1 152 ? -20.405 4.439 0.294 1.00 61.94 152 TYR A N 1
ATOM 1266 C CA . TYR A 1 152 ? -21.595 4.792 1.064 1.00 61.94 152 TYR A CA 1
ATOM 1267 C C . TYR A 1 152 ? -21.402 6.070 1.877 1.00 61.94 152 TYR A C 1
ATOM 1269 O O . TYR A 1 152 ? -20.588 6.059 2.786 1.00 61.94 152 TYR A O 1
ATOM 1277 N N . GLY A 1 153 ? -22.142 7.142 1.555 1.00 55.62 153 GLY A N 1
ATOM 1278 C CA . GLY A 1 153 ? -22.424 8.317 2.407 1.00 55.62 153 GLY A CA 1
ATOM 1279 C C . GLY A 1 153 ? -21.257 9.002 3.135 1.00 55.62 153 GLY A C 1
ATOM 1280 O O . GLY A 1 153 ? -21.486 9.788 4.054 1.00 55.62 153 GLY A O 1
ATOM 1281 N N . VAL A 1 154 ? -20.021 8.740 2.712 1.00 61.50 154 VAL A N 1
ATOM 1282 C CA . VAL A 1 154 ? -18.803 9.325 3.268 1.00 61.50 154 VAL A CA 1
ATOM 1283 C C . VAL A 1 154 ? -18.513 10.655 2.583 1.00 61.50 154 VAL A C 1
ATOM 1285 O O . VAL A 1 154 ? -18.686 10.806 1.374 1.00 61.50 154 VAL A O 1
ATOM 1288 N N . ILE A 1 155 ? -18.003 11.618 3.348 1.00 71.81 155 ILE A N 1
ATOM 1289 C CA . ILE A 1 155 ? -17.408 12.827 2.779 1.00 71.81 155 ILE A CA 1
ATOM 1290 C C . ILE A 1 155 ? -16.190 12.403 1.946 1.00 71.81 155 ILE A C 1
ATOM 1292 O O . ILE A 1 155 ? -15.328 11.667 2.424 1.00 71.81 155 ILE A O 1
ATOM 1296 N N . GLU A 1 156 ? -16.082 12.891 0.713 1.00 73.69 156 GLU A N 1
ATOM 1297 C CA . GLU A 1 156 ? -14.995 12.569 -0.230 1.00 73.69 156 GLU A CA 1
ATOM 1298 C C . GLU A 1 156 ? -13.587 12.684 0.395 1.00 73.69 156 GLU A C 1
ATOM 1300 O O . GLU A 1 156 ? -12.679 11.902 0.095 1.00 73.69 156 GLU A O 1
ATOM 1305 N N . SER A 1 157 ? -13.420 13.606 1.350 1.00 78.00 157 SER A N 1
ATOM 1306 C CA . SER A 1 157 ? -12.186 13.781 2.115 1.00 78.00 157 SER A CA 1
ATOM 1307 C C . SER A 1 157 ? -11.785 12.558 2.942 1.00 78.00 157 SER A C 1
ATOM 1309 O O . SER A 1 157 ? -10.594 12.288 3.073 1.00 78.00 157 SER A O 1
ATOM 1311 N N . ASP A 1 158 ? -12.732 11.817 3.517 1.00 82.62 158 ASP A N 1
ATOM 1312 C CA . ASP A 1 158 ? -12.418 10.662 4.366 1.00 82.62 158 ASP A CA 1
ATOM 1313 C C . ASP A 1 158 ? -12.141 9.411 3.529 1.00 82.62 158 ASP A C 1
ATOM 1315 O O . ASP A 1 158 ? -11.216 8.664 3.850 1.00 82.62 158 ASP A O 1
ATOM 1319 N N . VAL A 1 159 ? -12.827 9.243 2.391 1.00 84.88 159 VAL A N 1
ATOM 1320 C CA . VAL A 1 159 ? -12.470 8.221 1.387 1.00 84.88 159 VAL A CA 1
ATOM 1321 C C . VAL A 1 159 ? -11.037 8.436 0.902 1.00 84.88 159 VAL A C 1
ATOM 1323 O O . VAL A 1 159 ? -10.236 7.499 0.892 1.00 84.88 159 VAL A O 1
ATOM 1326 N N . SER A 1 160 ? -10.683 9.686 0.598 1.00 86.00 160 SER A N 1
ATOM 1327 C CA . SER A 1 160 ? -9.329 10.057 0.179 1.00 86.00 160 SER A CA 1
ATOM 1328 C C . SER A 1 160 ? -8.284 9.752 1.260 1.00 86.00 160 SER A C 1
ATOM 1330 O O . SER A 1 160 ? -7.209 9.246 0.946 1.00 86.00 160 SER A O 1
ATOM 1332 N N . LYS A 1 161 ? -8.591 9.988 2.547 1.00 89.62 161 LYS A N 1
ATOM 1333 C CA . LYS A 1 161 ? -7.695 9.629 3.666 1.00 89.62 161 LYS A CA 1
ATOM 1334 C C . LYS A 1 161 ? -7.496 8.118 3.787 1.00 89.62 161 LYS A C 1
ATOM 1336 O O . LYS A 1 161 ? -6.369 7.682 4.018 1.00 89.62 161 LYS A O 1
ATOM 1341 N N . ILE A 1 162 ? -8.558 7.324 3.623 1.00 92.25 162 ILE A N 1
ATOM 1342 C CA . ILE A 1 162 ? -8.470 5.855 3.652 1.00 92.25 162 ILE A CA 1
ATOM 1343 C C . ILE A 1 162 ? -7.586 5.366 2.503 1.00 92.25 162 ILE A C 1
ATOM 1345 O O . ILE A 1 162 ? -6.647 4.605 2.734 1.00 92.25 162 ILE A O 1
ATOM 1349 N N . GLN A 1 163 ? -7.847 5.833 1.281 1.00 91.44 163 GLN A N 1
ATOM 1350 C CA . GLN A 1 163 ? -7.062 5.470 0.098 1.00 91.44 163 GLN A CA 1
ATOM 1351 C C . GLN A 1 163 ? -5.597 5.895 0.237 1.00 91.44 163 GLN A C 1
ATOM 1353 O O . GLN A 1 163 ? -4.700 5.113 -0.074 1.00 91.44 163 GLN A O 1
ATOM 1358 N N . HIS A 1 164 ? -5.344 7.093 0.767 1.00 91.81 164 HIS A N 1
ATOM 1359 C CA . HIS A 1 164 ? -3.992 7.569 1.038 1.00 91.81 164 HIS A CA 1
ATOM 1360 C C . HIS A 1 164 ? -3.264 6.679 2.050 1.00 91.81 164 HIS A C 1
ATOM 1362 O O . HIS A 1 164 ? -2.123 6.292 1.809 1.00 91.81 164 HIS A O 1
ATOM 1368 N N . ALA A 1 165 ? -3.918 6.309 3.154 1.00 94.88 165 ALA A N 1
ATOM 1369 C CA . ALA A 1 165 ? -3.329 5.422 4.152 1.00 94.88 165 ALA A CA 1
ATOM 1370 C C . ALA A 1 165 ? -3.036 4.024 3.580 1.00 94.88 165 ALA A C 1
ATOM 1372 O O . ALA A 1 165 ? -1.967 3.478 3.844 1.00 94.88 165 ALA A O 1
ATOM 1373 N N . ILE A 1 166 ? -3.939 3.467 2.764 1.00 95.25 166 ILE A N 1
ATOM 1374 C CA . ILE A 1 166 ? -3.709 2.206 2.042 1.00 95.25 166 ILE A CA 1
ATOM 1375 C C . ILE A 1 166 ? -2.480 2.329 1.135 1.00 95.25 166 ILE A C 1
ATOM 1377 O O . ILE A 1 166 ? -1.556 1.524 1.246 1.00 95.25 166 ILE A O 1
ATOM 1381 N N . GLY A 1 167 ? -2.438 3.359 0.287 1.00 93.31 167 GLY A N 1
ATOM 1382 C CA . GLY A 1 167 ? -1.328 3.575 -0.640 1.00 93.31 167 GLY A CA 1
ATOM 1383 C C . GLY A 1 167 ? 0.008 3.772 0.076 1.00 93.31 167 GLY A C 1
ATOM 1384 O O . GLY A 1 167 ? 1.020 3.230 -0.355 1.00 93.31 167 GLY A O 1
ATOM 1385 N N . LEU A 1 168 ? 0.014 4.490 1.201 1.00 94.75 168 LEU A N 1
ATOM 1386 C CA . LEU A 1 168 ? 1.215 4.701 2.006 1.00 94.75 168 LEU A CA 1
ATOM 1387 C C . LEU A 1 168 ? 1.703 3.401 2.664 1.00 94.75 168 LEU A C 1
ATOM 1389 O O . LEU A 1 168 ? 2.904 3.146 2.684 1.00 94.75 168 LEU A O 1
ATOM 1393 N N . PHE A 1 169 ? 0.785 2.570 3.167 1.00 95.56 169 PHE A N 1
ATOM 1394 C CA . PHE A 1 169 ? 1.127 1.319 3.846 1.00 95.56 169 PHE A CA 1
ATOM 1395 C C . PHE A 1 169 ? 1.682 0.256 2.888 1.00 95.56 169 PHE A C 1
ATOM 1397 O O . PHE A 1 169 ? 2.640 -0.439 3.228 1.00 95.56 169 PHE A O 1
ATOM 1404 N N . PHE A 1 170 ? 1.090 0.143 1.695 1.00 95.06 170 PHE A N 1
ATOM 1405 C CA . PHE A 1 170 ? 1.462 -0.851 0.685 1.00 95.06 170 PHE A CA 1
ATOM 1406 C C . PHE A 1 170 ? 2.457 -0.338 -0.353 1.00 95.06 170 PHE A C 1
ATOM 1408 O O . PHE A 1 170 ? 2.825 -1.077 -1.262 1.00 95.06 170 PHE A O 1
ATOM 1415 N N . LYS A 1 171 ? 2.937 0.902 -0.246 1.00 93.38 171 LYS A N 1
ATOM 1416 C CA . LYS A 1 171 ? 3.983 1.407 -1.139 1.00 93.38 171 LYS A CA 1
ATOM 1417 C C . LYS A 1 171 ? 5.170 0.435 -1.152 1.00 93.38 171 LYS A C 1
ATOM 1419 O O . LYS A 1 171 ? 5.603 -0.016 -0.092 1.00 93.38 171 LYS A O 1
ATOM 1424 N N . ARG A 1 172 ? 5.727 0.116 -2.331 1.00 89.44 172 ARG A N 1
ATOM 1425 C CA . ARG A 1 172 ? 6.769 -0.927 -2.453 1.00 89.44 172 ARG A CA 1
ATOM 1426 C C . ARG A 1 172 ? 7.971 -0.746 -1.519 1.00 89.44 172 ARG A C 1
ATOM 1428 O O . ARG A 1 172 ? 8.504 -1.735 -1.028 1.00 89.44 172 ARG A O 1
ATOM 1435 N N . ASN A 1 173 ? 8.331 0.506 -1.242 1.00 87.88 173 ASN A N 1
ATOM 1436 C CA . ASN A 1 173 ? 9.427 0.919 -0.371 1.00 87.88 173 ASN A CA 1
ATOM 1437 C C . ASN A 1 173 ? 8.937 1.582 0.930 1.00 87.88 173 ASN A C 1
ATOM 1439 O O . ASN A 1 173 ? 9.647 2.420 1.486 1.00 87.88 173 ASN A O 1
ATOM 1443 N N . ALA A 1 174 ? 7.726 1.245 1.391 1.00 90.62 174 ALA A N 1
ATOM 1444 C CA . ALA A 1 174 ? 7.176 1.761 2.639 1.00 90.62 174 ALA A CA 1
ATOM 1445 C C . ALA A 1 174 ? 8.116 1.445 3.808 1.00 90.62 174 ALA A C 1
ATOM 1447 O O . ALA A 1 174 ? 8.368 0.282 4.141 1.00 90.62 174 ALA A O 1
ATOM 1448 N N . THR A 1 175 ? 8.617 2.496 4.443 1.00 90.69 175 THR A N 1
ATOM 1449 C CA . THR A 1 175 ? 9.390 2.393 5.677 1.00 90.69 175 THR A CA 1
ATOM 1450 C C . THR A 1 175 ? 8.466 2.097 6.859 1.00 90.69 175 THR A C 1
ATOM 1452 O O . THR A 1 175 ? 7.249 2.292 6.789 1.00 90.69 175 THR A O 1
ATOM 1455 N N . SER A 1 176 ? 9.024 1.675 7.996 1.00 87.19 176 SER A N 1
ATOM 1456 C CA . SER A 1 176 ? 8.232 1.551 9.227 1.00 87.19 176 SER A CA 1
ATOM 1457 C C . SER A 1 176 ? 7.569 2.882 9.608 1.00 87.19 176 SER A C 1
ATOM 1459 O O . SER A 1 176 ? 6.444 2.882 10.097 1.00 87.19 176 SER A O 1
ATOM 1461 N N . GLU A 1 177 ? 8.216 4.020 9.333 1.00 87.69 177 GLU A N 1
ATOM 1462 C CA . GLU A 1 177 ? 7.643 5.350 9.566 1.00 87.69 177 GLU A CA 1
ATOM 1463 C C . GLU A 1 177 ? 6.440 5.643 8.661 1.00 87.69 177 GLU A C 1
ATOM 1465 O O . GLU A 1 177 ? 5.447 6.209 9.130 1.00 87.69 177 GLU A O 1
ATOM 1470 N N . ASP A 1 178 ? 6.498 5.233 7.390 1.00 92.00 178 ASP A N 1
ATOM 1471 C CA . ASP A 1 178 ? 5.373 5.339 6.455 1.00 92.00 178 ASP A CA 1
ATOM 1472 C C . ASP A 1 178 ? 4.193 4.497 6.948 1.00 92.00 178 ASP A C 1
ATOM 1474 O O . ASP A 1 178 ? 3.067 4.990 7.052 1.00 92.00 178 ASP A O 1
ATOM 1478 N N . LYS A 1 179 ? 4.460 3.248 7.352 1.00 92.12 179 LYS A N 1
ATOM 1479 C CA . LYS A 1 179 ? 3.443 2.327 7.882 1.00 92.12 179 LYS A CA 1
ATOM 1480 C C . LYS A 1 179 ? 2.807 2.847 9.168 1.00 92.12 179 LYS A C 1
ATOM 1482 O O . LYS A 1 179 ? 1.583 2.821 9.303 1.00 92.12 179 LYS A O 1
ATOM 1487 N N . ILE A 1 180 ? 3.609 3.382 10.089 1.00 88.56 180 ILE A N 1
ATOM 1488 C CA . ILE A 1 180 ? 3.112 4.049 11.301 1.00 88.56 180 ILE A CA 1
ATOM 1489 C C . ILE A 1 180 ? 2.262 5.264 10.923 1.00 88.56 180 ILE A C 1
ATOM 1491 O O . ILE A 1 180 ? 1.181 5.454 11.476 1.00 88.56 180 ILE A O 1
ATOM 1495 N N . SER A 1 181 ? 2.702 6.073 9.961 1.00 90.19 181 SER A N 1
ATOM 1496 C CA . SER A 1 181 ? 1.957 7.263 9.535 1.00 90.19 181 SER A CA 1
ATOM 1497 C C . SER A 1 181 ? 0.609 6.897 8.891 1.00 90.19 181 SER A C 1
ATOM 1499 O O . SER A 1 181 ? -0.403 7.538 9.189 1.00 90.19 181 SER A O 1
ATOM 1501 N N . ALA A 1 182 ? 0.552 5.821 8.100 1.00 93.81 182 ALA A N 1
ATOM 1502 C CA . ALA A 1 182 ? -0.695 5.270 7.565 1.00 93.81 182 ALA A CA 1
ATOM 1503 C C . ALA A 1 182 ? -1.644 4.818 8.687 1.00 93.81 182 ALA A C 1
ATOM 1505 O O . ALA A 1 182 ? -2.820 5.185 8.710 1.00 93.81 182 ALA A O 1
ATOM 1506 N N . ILE A 1 183 ? -1.116 4.077 9.664 1.00 90.81 183 ILE A N 1
ATOM 1507 C CA . ILE A 1 183 ? -1.857 3.614 10.841 1.00 90.81 183 ILE A CA 1
ATOM 1508 C C . ILE A 1 183 ? -2.442 4.784 11.644 1.00 90.81 183 ILE A C 1
ATOM 1510 O O . ILE A 1 183 ? -3.619 4.750 12.010 1.00 90.81 183 ILE A O 1
ATOM 1514 N N . LEU A 1 184 ? -1.637 5.815 11.915 1.00 86.94 184 LEU A N 1
ATOM 1515 C CA . LEU A 1 184 ? -2.074 7.006 12.647 1.00 86.94 184 LEU A CA 1
ATOM 1516 C C . LEU A 1 184 ? -3.160 7.770 11.881 1.00 86.94 184 LEU A C 1
ATOM 1518 O O . LEU A 1 184 ? -4.123 8.234 12.489 1.00 86.94 184 LEU A O 1
ATOM 1522 N N . SER A 1 185 ? -3.058 7.837 10.551 1.00 89.81 185 SER A N 1
ATOM 1523 C CA . SER A 1 185 ? -4.096 8.440 9.706 1.00 89.81 185 SER A CA 1
ATOM 1524 C C . SER A 1 185 ? -5.436 7.708 9.846 1.00 89.81 185 SER A C 1
ATOM 1526 O O . SER A 1 185 ? -6.470 8.349 10.035 1.00 89.81 185 SER A O 1
ATOM 1528 N N . LEU A 1 186 ? -5.423 6.368 9.829 1.00 91.31 186 LEU A N 1
ATOM 1529 C CA . LEU A 1 186 ? -6.632 5.568 10.061 1.00 91.31 186 LEU A CA 1
ATOM 1530 C C . LEU A 1 186 ? -7.155 5.718 11.497 1.00 91.31 186 LEU A C 1
ATOM 1532 O O . LEU A 1 186 ? -8.362 5.785 11.712 1.00 91.31 186 LEU A O 1
ATOM 1536 N N . GLN A 1 187 ? -6.265 5.796 12.488 1.00 86.38 187 GLN A N 1
ATOM 1537 C CA . GLN A 1 187 ? -6.658 6.012 13.882 1.00 86.38 187 GLN A CA 1
ATOM 1538 C C . GLN A 1 187 ? -7.377 7.351 14.070 1.00 86.38 187 GLN A C 1
ATOM 1540 O O . GLN A 1 187 ? -8.399 7.394 14.749 1.00 86.38 187 GLN A O 1
ATOM 1545 N N . HIS A 1 188 ? -6.879 8.424 13.458 1.00 85.06 188 HIS A N 1
ATOM 1546 C CA . HIS A 1 188 ? -7.533 9.725 13.543 1.00 85.06 188 HIS A CA 1
ATOM 1547 C C . HIS A 1 188 ? -8.953 9.679 12.959 1.00 85.06 188 HIS A C 1
ATOM 1549 O O . HIS A 1 188 ? -9.890 10.208 13.553 1.00 85.06 188 HIS A O 1
ATOM 1555 N N . LEU A 1 189 ? -9.141 8.976 11.837 1.00 87.38 189 LEU A N 1
ATOM 1556 C CA . LEU A 1 189 ? -10.473 8.763 11.270 1.00 87.38 189 LEU A CA 1
ATOM 1557 C C . LEU A 1 189 ? -11.378 7.956 12.216 1.00 87.38 189 LEU A C 1
ATOM 1559 O O . LEU A 1 189 ? -12.552 8.276 12.381 1.00 87.38 189 LEU A O 1
ATOM 1563 N N . LEU A 1 190 ? -10.827 6.944 12.886 1.00 84.06 190 LEU A N 1
ATOM 1564 C CA . LEU A 1 190 ? -11.549 6.165 13.892 1.00 84.06 190 LEU A CA 1
ATOM 1565 C C . LEU A 1 190 ? -11.973 6.990 15.110 1.00 84.06 190 LEU A C 1
ATOM 1567 O O . LEU A 1 190 ? -13.029 6.720 15.676 1.00 84.06 190 LEU A O 1
ATOM 1571 N N . GLU A 1 191 ? -11.195 7.989 15.516 1.00 82.50 191 GLU A N 1
ATOM 1572 C CA . GLU A 1 191 ? -11.581 8.907 16.595 1.00 82.50 191 GLU A CA 1
ATOM 1573 C C . GLU A 1 191 ? -12.786 9.761 16.203 1.00 82.50 191 GLU A C 1
ATOM 1575 O O . GLU A 1 191 ? -13.735 9.854 16.982 1.00 82.50 191 GLU A O 1
ATOM 1580 N N . VAL A 1 192 ? -12.802 10.283 14.973 1.00 83.44 192 VAL A N 1
ATOM 1581 C CA . VAL A 1 192 ? -13.961 11.008 14.425 1.00 83.44 192 VAL A CA 1
ATOM 1582 C C . VAL A 1 192 ? -15.198 10.106 14.392 1.00 83.44 192 VAL A C 1
ATOM 1584 O O . VAL A 1 192 ? -16.260 10.490 14.882 1.00 83.44 192 VAL A O 1
ATOM 1587 N N . ILE A 1 193 ? -15.056 8.876 13.890 1.00 82.44 193 ILE A N 1
ATOM 1588 C CA . ILE A 1 193 ? -16.139 7.878 13.868 1.00 82.44 193 ILE A CA 1
ATOM 1589 C C . ILE A 1 193 ? -16.644 7.582 15.285 1.00 82.44 193 ILE A C 1
ATOM 1591 O O . ILE A 1 193 ? -17.846 7.489 15.524 1.00 82.44 193 ILE A O 1
ATOM 1595 N N . ARG A 1 194 ? -15.737 7.453 16.256 1.00 79.69 194 ARG A N 1
ATOM 1596 C CA . ARG A 1 194 ? -16.103 7.191 17.649 1.00 79.69 194 ARG A CA 1
ATOM 1597 C C . ARG A 1 194 ? -16.935 8.325 18.245 1.00 79.69 194 ARG A C 1
ATOM 1599 O O . ARG A 1 194 ? -17.867 8.064 19.004 1.00 79.69 194 ARG A O 1
ATOM 1606 N N . GLU A 1 195 ? -16.602 9.574 17.940 1.00 80.88 195 GLU A N 1
ATOM 1607 C CA . GLU A 1 195 ? -17.398 10.724 18.376 1.00 80.88 195 GLU A CA 1
ATOM 1608 C C . GLU A 1 195 ? -18.797 10.715 17.751 1.00 80.88 195 GLU A C 1
ATOM 1610 O O . GLU A 1 195 ? -19.774 10.952 18.462 1.00 80.88 195 GLU A O 1
ATOM 1615 N N . GLN A 1 196 ? -18.911 10.344 16.473 1.00 78.44 196 GLN A N 1
ATOM 1616 C CA . GLN A 1 196 ? -20.201 10.183 15.792 1.00 78.44 196 GLN A CA 1
ATOM 1617 C C . GLN A 1 196 ? -21.050 9.068 16.427 1.00 78.44 196 GLN A C 1
ATOM 1619 O O . GLN A 1 196 ? -22.218 9.288 16.749 1.00 78.44 196 GLN A O 1
ATOM 1624 N N . LEU A 1 197 ? -20.455 7.910 16.723 1.00 76.00 197 LEU A N 1
ATOM 1625 C CA . LEU A 1 197 ? -21.137 6.780 17.369 1.00 76.00 197 LEU A CA 1
ATOM 1626 C C . LEU A 1 197 ? -21.702 7.112 18.752 1.00 76.00 197 LEU A C 1
ATOM 1628 O O . LEU A 1 197 ? -22.754 6.608 19.132 1.00 76.00 197 LEU A O 1
ATOM 1632 N N . LYS A 1 198 ? -21.041 7.990 19.513 1.00 73.00 198 LYS A N 1
ATOM 1633 C CA . LYS A 1 198 ? -21.565 8.453 20.810 1.00 73.00 198 LYS A CA 1
ATOM 1634 C C . LYS A 1 198 ? -22.828 9.294 20.675 1.00 73.00 198 LYS A C 1
ATOM 1636 O O . LYS A 1 198 ? -23.566 9.431 21.653 1.00 73.00 198 LYS A O 1
ATOM 1641 N N . THR A 1 199 ? -23.053 9.898 19.514 1.00 74.31 199 THR A N 1
ATOM 1642 C CA . THR A 1 199 ? -24.265 10.674 19.232 1.00 74.31 199 THR A CA 1
ATOM 1643 C C . THR A 1 199 ? -25.374 9.828 18.615 1.00 74.31 199 THR A C 1
ATOM 1645 O O . THR A 1 199 ? -26.537 10.202 18.729 1.00 74.31 199 THR A O 1
ATOM 1648 N N . ASP A 1 200 ? -25.034 8.670 18.050 1.00 70.31 200 ASP A N 1
ATOM 1649 C CA . ASP A 1 200 ? -25.981 7.742 17.442 1.00 70.31 200 ASP A CA 1
ATOM 1650 C C . ASP A 1 200 ? -26.612 6.815 18.498 1.00 70.31 200 ASP A C 1
ATOM 1652 O O . ASP A 1 200 ? -25.941 6.011 19.152 1.00 70.31 200 ASP A O 1
ATOM 1656 N N . GLU A 1 201 ? -27.925 6.934 18.702 1.00 65.62 201 GLU A N 1
ATOM 1657 C CA . GLU A 1 201 ? -28.651 6.116 19.679 1.00 65.62 201 GLU A CA 1
ATOM 1658 C C . GLU A 1 201 ? -28.755 4.637 19.277 1.00 65.62 201 GLU A C 1
ATOM 1660 O O . GLU A 1 201 ? -28.877 3.792 20.167 1.00 65.62 201 GLU A O 1
ATOM 1665 N N . PHE A 1 202 ? -28.650 4.306 17.985 1.00 62.94 202 PHE A N 1
ATOM 1666 C CA . PHE A 1 202 ? -28.746 2.928 17.491 1.00 62.94 202 PHE A CA 1
ATOM 1667 C C . PHE A 1 202 ? -27.433 2.156 17.627 1.00 62.94 202 PHE A C 1
ATOM 1669 O O . PHE A 1 202 ? -27.458 0.942 17.823 1.00 62.94 202 PHE A O 1
ATOM 1676 N N . LEU A 1 203 ? -26.291 2.845 17.561 1.00 67.44 203 LEU A N 1
ATOM 1677 C CA . LEU A 1 203 ? -24.967 2.210 17.517 1.00 67.44 203 LEU A CA 1
ATOM 1678 C C . LEU A 1 203 ? -24.128 2.412 18.786 1.00 67.44 203 LEU A C 1
ATOM 1680 O O . LEU A 1 203 ? -23.017 1.886 18.887 1.00 67.44 203 LEU A O 1
ATOM 1684 N N . LYS A 1 204 ? -24.662 3.100 19.801 1.00 68.12 204 LYS A N 1
ATOM 1685 C CA . LYS A 1 204 ? -24.008 3.267 21.113 1.00 68.12 204 LYS A CA 1
ATOM 1686 C C . LYS A 1 204 ? -23.570 1.950 21.757 1.00 68.12 204 LYS A C 1
ATOM 1688 O O . LYS A 1 204 ? -22.510 1.903 22.378 1.00 68.12 204 LYS A O 1
ATOM 1693 N N . SER A 1 205 ? -24.367 0.885 21.630 1.00 68.38 205 SER A N 1
ATOM 1694 C CA . SER A 1 205 ? -24.007 -0.442 22.156 1.00 68.38 205 SER A CA 1
ATOM 1695 C C . SER A 1 205 ? -22.821 -1.058 21.414 1.00 68.38 205 SER A C 1
ATOM 1697 O O . SER A 1 205 ? -22.010 -1.758 22.022 1.00 68.38 205 SER A O 1
ATOM 1699 N N . GLU A 1 206 ? -22.680 -0.742 20.126 1.00 68.44 206 GLU A N 1
ATOM 1700 C CA . GLU A 1 206 ? -21.628 -1.261 19.256 1.00 68.44 206 GLU A CA 1
ATOM 1701 C C . GLU A 1 206 ? -20.310 -0.484 19.380 1.00 68.44 206 GLU A C 1
ATOM 1703 O O . GLU A 1 206 ? -19.263 -1.029 19.029 1.00 68.44 206 GLU A O 1
ATOM 1708 N N . GLU A 1 207 ? -20.309 0.735 19.951 1.00 70.94 207 GLU A N 1
ATOM 1709 C CA . GLU A 1 207 ? -19.078 1.507 20.215 1.00 70.94 207 GLU A CA 1
ATOM 1710 C C . GLU A 1 207 ? -18.077 0.667 21.021 1.00 70.94 207 GLU A C 1
ATOM 1712 O O . GLU A 1 207 ? -16.896 0.580 20.681 1.00 70.94 207 GLU A O 1
ATOM 1717 N N . SER A 1 208 ? -18.535 0.002 22.086 1.00 69.12 208 SER A N 1
ATOM 1718 C CA . SER A 1 208 ? -17.644 -0.841 22.881 1.00 69.12 208 SER A CA 1
ATOM 1719 C C . SER A 1 208 ? -17.109 -1.995 22.033 1.00 69.12 208 SER A C 1
ATOM 1721 O O . SER A 1 208 ? -15.898 -2.179 21.963 1.00 69.12 208 SER A O 1
ATOM 1723 N N . THR A 1 209 ? -17.963 -2.724 21.319 1.00 69.81 209 THR A N 1
ATOM 1724 C CA . THR A 1 209 ? -17.555 -3.879 20.503 1.00 69.81 209 THR A CA 1
ATOM 1725 C C . THR A 1 209 ? -16.539 -3.502 19.419 1.00 69.81 209 THR A C 1
ATOM 1727 O O . THR A 1 209 ? -15.513 -4.172 19.284 1.00 69.81 209 THR A O 1
ATOM 1730 N N . LEU A 1 210 ? -16.767 -2.395 18.706 1.00 69.81 210 LEU A N 1
ATOM 1731 C CA . LEU A 1 210 ? -15.901 -1.913 17.625 1.00 69.81 210 LEU A CA 1
ATOM 1732 C C . LEU A 1 210 ? -14.561 -1.357 18.136 1.00 69.81 210 LEU A C 1
ATOM 1734 O O . LEU A 1 210 ? -13.534 -1.534 17.478 1.00 69.81 210 LEU A O 1
ATOM 1738 N N . PHE A 1 211 ? -14.538 -0.724 19.317 1.00 69.38 211 PHE A N 1
ATOM 1739 C CA . PHE A 1 211 ? -13.361 -0.001 19.827 1.00 69.38 211 PHE A CA 1
ATOM 1740 C C . PHE A 1 211 ? -12.673 -0.650 21.036 1.00 69.38 211 PHE A C 1
ATOM 1742 O O . PHE A 1 211 ? -11.626 -0.169 21.479 1.00 69.38 211 PHE A O 1
ATOM 1749 N N . ASN A 1 212 ? -13.177 -1.766 21.569 1.00 68.31 212 ASN A N 1
ATOM 1750 C CA . ASN A 1 212 ? -12.591 -2.433 22.741 1.00 68.31 212 ASN A CA 1
ATOM 1751 C C . ASN A 1 212 ? -11.131 -2.851 22.528 1.00 68.31 212 ASN A C 1
ATOM 1753 O O . ASN A 1 212 ? -10.330 -2.784 23.461 1.00 68.31 212 ASN A O 1
ATOM 1757 N N . VAL A 1 213 ? -10.750 -3.213 21.302 1.00 59.91 213 VAL A N 1
ATOM 1758 C CA . VAL A 1 213 ? -9.354 -3.540 20.979 1.00 59.91 213 VAL A CA 1
ATOM 1759 C C . VAL A 1 213 ? -8.485 -2.278 20.905 1.00 59.91 213 VAL A C 1
ATOM 1761 O O . VAL A 1 213 ? -7.354 -2.294 21.389 1.00 59.91 213 VAL A O 1
ATOM 1764 N N . ALA A 1 214 ? -9.013 -1.157 20.400 1.00 56.28 214 ALA A N 1
ATOM 1765 C CA . ALA A 1 214 ? -8.328 0.142 20.421 1.00 56.28 214 ALA A CA 1
ATOM 1766 C C . ALA A 1 214 ? -8.157 0.693 21.852 1.00 56.28 214 ALA A C 1
ATOM 1768 O O . ALA A 1 214 ? -7.199 1.409 22.138 1.00 56.28 214 ALA A O 1
ATOM 1769 N N . ASN A 1 215 ? -9.023 0.288 22.789 1.00 60.00 215 ASN A N 1
ATOM 1770 C CA . ASN A 1 215 ? -8.905 0.620 24.211 1.00 60.00 215 ASN A CA 1
ATOM 1771 C C . ASN A 1 215 ? -7.761 -0.126 24.930 1.00 60.00 215 ASN A C 1
ATOM 1773 O O . ASN A 1 215 ? -7.508 0.145 26.113 1.00 60.00 215 ASN A O 1
ATOM 1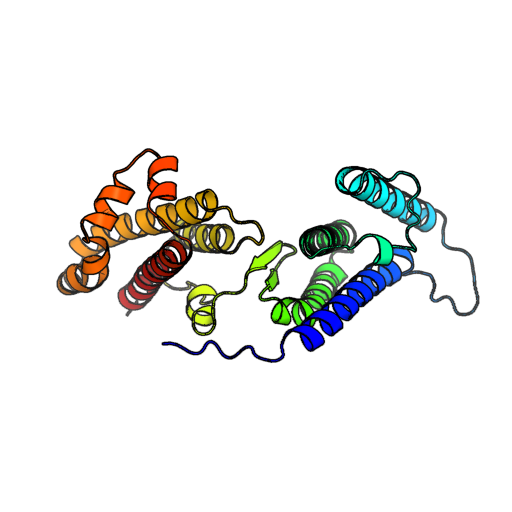777 N N . ASN A 1 216 ? -7.037 -1.029 24.260 1.00 66.44 216 ASN A N 1
ATOM 1778 C CA . ASN A 1 216 ? -5.862 -1.678 24.838 1.00 66.44 216 ASN A CA 1
ATOM 1779 C C . ASN A 1 216 ? -4.832 -0.619 25.272 1.00 66.44 216 ASN A C 1
ATOM 1781 O O . ASN A 1 216 ? -4.443 0.250 24.493 1.00 66.44 216 ASN A O 1
ATOM 1785 N N . LYS A 1 217 ? -4.384 -0.685 26.533 1.00 61.97 217 LYS A N 1
ATOM 1786 C CA . LYS A 1 217 ? -3.443 0.289 27.113 1.00 61.97 217 LYS A CA 1
ATOM 1787 C C . LYS A 1 217 ? -2.156 0.422 26.300 1.00 61.97 217 LYS A C 1
ATOM 1789 O O . LYS A 1 217 ? -1.654 1.530 26.171 1.00 61.97 217 LYS A O 1
ATOM 1794 N N . ARG A 1 218 ? -1.653 -0.677 25.726 1.00 61.53 218 ARG A N 1
ATOM 1795 C CA . ARG A 1 218 ? -0.446 -0.661 24.884 1.00 61.53 218 ARG A CA 1
ATOM 1796 C C . ARG A 1 218 ? -0.659 0.165 23.616 1.00 61.53 218 ARG A C 1
ATOM 1798 O O . ARG A 1 218 ? 0.219 0.915 23.219 1.00 61.53 218 ARG A O 1
ATOM 1805 N N . ILE A 1 219 ? -1.845 0.054 23.025 1.00 64.12 219 ILE A N 1
ATOM 1806 C CA . ILE A 1 219 ? -2.228 0.789 21.820 1.00 64.12 219 ILE A CA 1
ATOM 1807 C C . ILE A 1 219 ? -2.394 2.274 22.145 1.00 64.12 219 ILE A C 1
ATOM 1809 O O . ILE A 1 219 ? -1.808 3.104 21.467 1.00 64.12 219 ILE A O 1
ATOM 1813 N N . ARG A 1 220 ? -3.112 2.611 23.222 1.00 65.81 220 ARG A N 1
ATOM 1814 C CA . ARG A 1 220 ? -3.285 4.010 23.646 1.00 65.81 220 ARG A CA 1
ATOM 1815 C C . ARG A 1 220 ? -1.967 4.690 24.001 1.00 65.81 220 ARG A C 1
ATOM 1817 O O . ARG A 1 220 ? -1.720 5.785 23.524 1.00 65.81 220 ARG A O 1
ATOM 1824 N N . HIS A 1 221 ? -1.094 4.014 24.745 1.00 67.94 221 HIS A N 1
ATOM 1825 C CA . HIS A 1 221 ? 0.219 4.560 25.092 1.00 67.94 221 HIS A CA 1
ATOM 1826 C C . HIS A 1 221 ? 1.081 4.829 23.851 1.00 67.94 221 HIS A C 1
ATOM 1828 O O . HIS A 1 221 ? 1.808 5.810 23.808 1.00 67.94 221 HIS A O 1
ATOM 1834 N N . MET A 1 222 ? 1.003 3.976 22.829 1.00 66.00 222 MET A N 1
ATOM 1835 C CA . MET A 1 222 ? 1.693 4.231 21.564 1.00 66.00 222 MET A CA 1
ATOM 1836 C C . MET A 1 222 ? 1.086 5.394 20.773 1.00 66.00 222 MET A C 1
ATOM 1838 O O . MET A 1 222 ? 1.817 6.104 20.100 1.00 66.00 222 MET A O 1
ATOM 1842 N N . LEU A 1 223 ? -0.235 5.574 20.817 1.00 65.12 223 LEU A N 1
ATOM 1843 C CA . LEU A 1 223 ? -0.916 6.674 20.125 1.00 65.12 223 LEU A CA 1
ATOM 1844 C C . LEU A 1 223 ? -0.707 8.026 20.827 1.00 65.12 223 LEU A C 1
ATOM 1846 O O . LEU A 1 223 ? -0.702 9.065 20.176 1.00 65.12 223 LEU A O 1
ATOM 1850 N N . GLU A 1 224 ? -0.531 8.008 22.149 1.00 70.25 224 GLU A N 1
ATOM 1851 C CA . GLU A 1 224 ? -0.176 9.176 22.963 1.00 70.25 224 GLU A CA 1
ATOM 1852 C C . GLU A 1 224 ? 1.321 9.515 22.880 1.00 70.25 224 GLU A C 1
ATOM 1854 O O . GLU A 1 224 ? 1.717 10.648 23.176 1.00 70.25 224 GLU A O 1
ATOM 1859 N N . GLU A 1 225 ? 2.154 8.555 22.469 1.00 75.62 225 GLU A N 1
ATOM 1860 C CA . GLU A 1 225 ? 3.574 8.775 22.232 1.00 75.62 225 GLU A CA 1
ATOM 1861 C C . GLU A 1 225 ? 3.756 9.685 21.011 1.00 75.62 225 GLU A C 1
ATOM 1863 O O . GLU A 1 225 ? 3.337 9.382 19.896 1.00 75.62 225 GLU A O 1
ATOM 1868 N N . LYS A 1 226 ? 4.383 10.841 21.231 1.00 68.62 226 LYS A N 1
ATOM 1869 C CA . LYS A 1 226 ? 4.641 11.827 20.169 1.00 68.62 226 LYS A CA 1
ATOM 1870 C C . LYS A 1 226 ? 5.934 11.526 19.420 1.00 68.62 226 LYS A C 1
ATOM 1872 O O . LYS A 1 226 ? 6.159 12.059 18.334 1.00 68.62 226 LYS A O 1
ATOM 1877 N N . ASP A 1 227 ? 6.785 10.698 20.013 1.00 73.88 227 ASP A N 1
ATOM 1878 C CA . ASP A 1 227 ? 8.064 10.295 19.463 1.00 73.88 227 ASP A CA 1
ATOM 1879 C C . ASP A 1 227 ? 7.906 9.056 18.564 1.00 73.88 227 ASP A C 1
ATOM 1881 O O . ASP A 1 227 ? 7.824 7.917 19.032 1.00 73.88 227 ASP A O 1
ATOM 1885 N N . LYS A 1 228 ? 7.882 9.279 17.244 1.00 67.88 228 LYS A N 1
ATOM 1886 C CA . LYS A 1 228 ? 7.758 8.203 16.246 1.00 67.88 228 LYS A CA 1
ATOM 1887 C C . LYS A 1 228 ? 8.863 7.151 16.368 1.00 67.88 228 LYS A C 1
ATOM 1889 O O . LYS A 1 228 ? 8.597 5.976 16.127 1.00 67.88 228 LYS A O 1
ATOM 1894 N N . THR A 1 229 ? 10.060 7.550 16.789 1.00 71.19 229 THR A N 1
ATOM 1895 C CA . THR A 1 229 ? 11.203 6.649 16.984 1.00 71.19 229 THR A CA 1
ATOM 1896 C C . THR A 1 229 ? 10.917 5.622 18.081 1.00 71.19 229 THR A C 1
ATOM 1898 O O . THR A 1 229 ? 11.148 4.431 17.890 1.00 71.19 229 THR A O 1
ATOM 1901 N N . LYS A 1 230 ? 10.290 6.040 19.187 1.00 70.69 230 LYS A N 1
ATOM 1902 C CA . LYS A 1 230 ? 9.873 5.118 20.259 1.00 70.69 230 LYS A CA 1
ATOM 1903 C C . LYS A 1 230 ? 8.725 4.204 19.847 1.00 70.69 230 LYS A C 1
ATOM 1905 O O . LYS A 1 230 ? 8.675 3.048 20.264 1.00 70.69 230 LYS A O 1
ATOM 1910 N N . ILE A 1 231 ? 7.802 4.700 19.018 1.00 69.62 231 ILE A N 1
ATOM 1911 C CA . ILE A 1 231 ? 6.749 3.856 18.438 1.00 69.62 231 ILE A CA 1
ATOM 1912 C C . ILE A 1 231 ? 7.397 2.761 17.588 1.00 69.62 231 ILE A C 1
ATOM 1914 O O . ILE A 1 231 ? 7.066 1.589 17.759 1.00 69.62 231 ILE A O 1
ATOM 1918 N N . GLN A 1 232 ? 8.357 3.124 16.739 1.00 66.81 232 GLN A N 1
ATOM 1919 C CA . GLN A 1 232 ? 9.067 2.192 15.870 1.00 66.81 232 GLN A CA 1
ATOM 1920 C C . GLN A 1 232 ? 9.849 1.132 16.657 1.00 66.81 232 GLN A C 1
ATOM 1922 O O . GLN A 1 232 ? 9.729 -0.051 16.352 1.00 66.81 232 GLN A O 1
ATOM 1927 N N . GLU A 1 233 ? 10.562 1.514 17.719 1.00 70.62 233 GLU A N 1
ATOM 1928 C CA . GLU A 1 233 ? 11.246 0.564 18.616 1.00 70.62 233 GLU A CA 1
ATOM 1929 C C . GLU A 1 233 ? 10.283 -0.443 19.274 1.00 70.62 233 GLU A C 1
ATOM 1931 O O . GLU A 1 233 ? 10.678 -1.549 19.640 1.00 70.62 233 GLU A O 1
ATOM 1936 N N . SER A 1 234 ? 9.007 -0.076 19.417 1.00 69.31 234 SER A N 1
ATOM 1937 C CA . SER A 1 234 ? 7.976 -0.898 20.062 1.00 69.31 234 SER A CA 1
ATOM 1938 C C . SER A 1 234 ? 7.135 -1.752 19.099 1.00 69.31 234 SER A C 1
ATOM 1940 O O . SER A 1 234 ? 6.342 -2.593 19.555 1.00 69.31 234 SER A O 1
ATOM 1942 N N . MET A 1 235 ? 7.270 -1.534 17.784 1.00 70.75 235 MET A N 1
ATOM 1943 C CA . MET A 1 235 ? 6.435 -2.151 16.754 1.00 70.75 235 MET A CA 1
ATOM 1944 C C . MET A 1 235 ? 7.269 -2.911 15.726 1.00 70.75 235 MET A C 1
ATOM 1946 O O . MET A 1 235 ? 7.854 -2.342 14.811 1.00 70.75 235 MET A O 1
ATOM 1950 N N . GLU A 1 236 ? 7.233 -4.233 15.836 1.00 81.25 236 GLU A N 1
ATOM 1951 C CA . GLU A 1 236 ? 7.721 -5.118 14.785 1.00 81.25 236 GLU A CA 1
ATOM 1952 C C . GLU A 1 236 ? 6.728 -5.188 13.614 1.00 81.25 236 GLU A C 1
ATOM 1954 O O . GLU A 1 236 ? 5.520 -4.977 13.768 1.00 81.25 236 GLU A O 1
ATOM 1959 N N . GLU A 1 237 ? 7.235 -5.557 12.441 1.00 84.69 237 GLU A N 1
ATOM 1960 C CA . GLU A 1 237 ? 6.488 -5.609 11.180 1.00 84.69 237 GLU A CA 1
ATOM 1961 C C . GLU A 1 237 ? 5.159 -6.399 11.233 1.00 84.69 237 GLU A C 1
ATOM 1963 O O . GLU A 1 237 ? 4.139 -5.891 10.750 1.00 84.69 237 GLU A O 1
ATOM 1968 N N . PRO A 1 238 ? 5.082 -7.589 11.872 1.00 85.69 238 PRO A N 1
ATOM 1969 C CA . PRO A 1 238 ? 3.815 -8.315 11.983 1.00 85.69 238 PRO A CA 1
ATOM 1970 C C . PRO A 1 238 ? 2.769 -7.544 12.795 1.00 85.69 238 PRO A C 1
ATOM 1972 O O . PRO A 1 238 ? 1.569 -7.628 12.530 1.00 85.69 238 PRO A O 1
ATOM 1975 N N . TYR A 1 239 ? 3.218 -6.771 13.787 1.00 84.25 239 TYR A N 1
ATOM 1976 C CA . TYR A 1 239 ? 2.336 -5.979 14.632 1.00 84.25 239 TYR A CA 1
ATOM 1977 C C . TYR A 1 239 ? 1.812 -4.743 13.893 1.00 84.25 239 TYR A C 1
ATOM 1979 O O . TYR A 1 239 ? 0.628 -4.435 14.026 1.00 84.25 239 TYR A O 1
ATOM 1987 N N . LEU A 1 240 ? 2.639 -4.086 13.066 1.00 87.81 240 LEU A N 1
ATOM 1988 C CA . LEU A 1 240 ? 2.195 -3.008 12.168 1.00 87.81 240 LEU A CA 1
ATOM 1989 C C . LEU A 1 240 ? 1.111 -3.501 11.205 1.00 87.81 240 LEU A C 1
ATOM 1991 O O . LEU A 1 240 ? 0.047 -2.892 11.107 1.00 87.81 240 LEU A O 1
ATOM 1995 N N . THR A 1 241 ? 1.352 -4.641 10.560 1.00 91.12 241 THR A N 1
ATOM 1996 C CA . THR A 1 241 ? 0.431 -5.251 9.590 1.00 91.12 241 THR A CA 1
ATOM 1997 C C . THR A 1 241 ? -0.903 -5.628 10.224 1.00 91.12 241 THR A C 1
ATOM 1999 O O . THR A 1 241 ? -1.962 -5.204 9.755 1.00 91.12 241 THR A O 1
ATOM 2002 N N . TRP A 1 242 ? -0.871 -6.338 11.356 1.00 89.75 242 TRP A N 1
ATOM 2003 C CA . TRP A 1 242 ? -2.083 -6.653 12.115 1.00 89.75 242 TRP A CA 1
ATOM 2004 C C . TRP A 1 242 ? -2.852 -5.390 12.523 1.00 89.75 242 TRP A C 1
ATOM 2006 O O . TRP A 1 242 ? -4.079 -5.329 12.390 1.00 89.75 242 TRP A O 1
ATOM 2016 N N . PHE A 1 243 ? -2.141 -4.375 13.020 1.00 87.50 243 PHE A N 1
ATOM 2017 C CA . PHE A 1 243 ? -2.767 -3.147 13.489 1.00 87.50 243 PHE A CA 1
ATOM 2018 C C . PHE A 1 243 ? -3.432 -2.390 12.340 1.00 87.50 243 PHE A C 1
ATOM 2020 O O . PHE A 1 243 ? -4.580 -1.977 12.481 1.00 87.50 243 PHE A O 1
ATOM 2027 N N . PHE A 1 244 ? -2.753 -2.257 11.202 1.00 92.62 244 PHE A N 1
ATOM 2028 C CA . PHE A 1 244 ? -3.298 -1.624 10.006 1.00 92.62 244 PHE A CA 1
ATOM 2029 C C . PHE A 1 244 ? -4.608 -2.284 9.556 1.00 92.62 244 PHE A C 1
ATOM 2031 O O . PHE A 1 244 ? -5.633 -1.603 9.463 1.00 92.62 244 PHE A O 1
ATOM 2038 N N . TYR A 1 245 ? -4.612 -3.610 9.361 1.00 93.38 245 TYR A N 1
ATOM 2039 C CA . TYR A 1 245 ? -5.817 -4.321 8.922 1.00 93.38 245 TYR A CA 1
ATOM 2040 C C . TYR A 1 245 ? -6.963 -4.196 9.918 1.00 93.38 245 TYR A C 1
ATOM 2042 O O . TYR A 1 245 ? -8.112 -4.027 9.507 1.00 93.38 245 TYR A O 1
ATOM 2050 N N . ARG A 1 246 ? -6.670 -4.224 11.224 1.00 89.12 246 ARG A N 1
ATOM 2051 C CA . ARG A 1 246 ? -7.695 -4.003 12.248 1.00 89.12 246 ARG A CA 1
ATOM 2052 C C . ARG A 1 246 ? -8.374 -2.648 12.060 1.00 89.12 246 ARG A C 1
ATOM 2054 O O . ARG A 1 246 ? -9.599 -2.586 12.027 1.00 89.12 246 ARG A O 1
ATOM 2061 N N . GLN A 1 247 ? -7.585 -1.582 11.949 1.00 88.75 247 GLN A N 1
ATOM 2062 C CA . GLN A 1 247 ? -8.109 -0.220 11.840 1.00 88.75 247 GLN A CA 1
ATOM 2063 C C . GLN A 1 247 ? -8.952 -0.059 10.580 1.00 88.75 247 GLN A C 1
ATOM 2065 O O . GLN A 1 247 ? -10.074 0.441 10.646 1.00 88.75 247 GLN A O 1
ATOM 2070 N N . LEU A 1 248 ? -8.434 -0.545 9.451 1.00 93.31 248 LEU A N 1
ATOM 2071 C CA . LEU A 1 248 ? -9.136 -0.495 8.177 1.00 93.31 248 LEU A CA 1
ATOM 2072 C C . LEU A 1 248 ? -10.469 -1.252 8.233 1.00 93.31 248 LEU A C 1
ATOM 2074 O O . LEU A 1 248 ? -11.483 -0.745 7.757 1.00 93.31 248 LEU A O 1
ATOM 2078 N N . ASN A 1 249 ? -10.485 -2.431 8.858 1.00 90.94 249 ASN A N 1
ATOM 2079 C CA . ASN A 1 249 ? -11.695 -3.228 9.029 1.00 90.94 249 ASN A CA 1
ATOM 2080 C C . ASN A 1 249 ? -12.735 -2.516 9.905 1.00 90.94 249 ASN A C 1
ATOM 2082 O O . ASN A 1 249 ? -13.893 -2.418 9.504 1.00 90.94 249 ASN A O 1
ATOM 2086 N N . CYS A 1 250 ? -12.333 -1.951 11.048 1.00 87.12 250 CYS A N 1
ATOM 2087 C CA . CYS A 1 250 ? -13.239 -1.173 11.899 1.00 87.12 250 CYS A CA 1
ATOM 2088 C C . CYS A 1 250 ? -13.888 -0.015 11.125 1.00 87.12 250 CYS A C 1
ATOM 2090 O O . CYS A 1 250 ? -15.102 0.160 11.202 1.00 87.12 250 CYS A O 1
ATOM 2092 N N . ILE A 1 251 ? -13.096 0.731 10.345 1.00 88.62 251 ILE A N 1
ATOM 2093 C CA . ILE A 1 251 ? -13.592 1.843 9.522 1.00 88.62 251 ILE A CA 1
ATOM 2094 C C . ILE A 1 251 ? -14.585 1.333 8.476 1.00 88.62 251 ILE A C 1
ATOM 2096 O O . ILE A 1 251 ? -15.723 1.790 8.449 1.00 88.62 251 ILE A O 1
ATOM 2100 N N . LYS A 1 252 ? -14.191 0.368 7.634 1.00 88.31 252 LYS A N 1
ATOM 2101 C CA . LYS A 1 252 ? -15.061 -0.132 6.555 1.00 88.31 252 LYS A CA 1
ATOM 2102 C C . LYS A 1 252 ? -16.331 -0.794 7.094 1.00 88.31 252 LYS A C 1
ATOM 2104 O O . LYS A 1 252 ? -17.394 -0.633 6.502 1.00 88.31 252 LYS A O 1
ATOM 2109 N N . THR A 1 253 ? -16.247 -1.490 8.225 1.00 85.81 253 THR A N 1
ATOM 2110 C CA . THR A 1 253 ? -17.412 -2.084 8.896 1.00 85.81 253 THR A CA 1
ATOM 2111 C C . THR A 1 253 ? -18.367 -1.013 9.405 1.00 85.81 253 THR A C 1
ATOM 2113 O O . THR A 1 253 ? -19.560 -1.107 9.132 1.00 85.81 253 THR A O 1
ATOM 2116 N N . TYR A 1 254 ? -17.861 0.017 10.092 1.00 83.31 254 TYR A N 1
ATOM 2117 C CA . TYR A 1 254 ? -18.696 1.135 10.533 1.00 83.31 254 TYR A CA 1
ATOM 2118 C C . TYR A 1 254 ? -19.418 1.778 9.353 1.00 83.31 254 TYR A C 1
ATOM 2120 O O . TYR A 1 254 ? -20.635 1.895 9.393 1.00 83.31 254 TYR A O 1
ATOM 2128 N N . LEU A 1 255 ? -18.684 2.101 8.285 1.00 83.06 255 LEU A N 1
ATOM 2129 C CA . LEU A 1 255 ? -19.254 2.726 7.095 1.00 83.06 255 LEU A CA 1
ATOM 2130 C C . LEU A 1 255 ? -20.344 1.860 6.458 1.00 83.06 255 LEU A C 1
ATOM 2132 O O . LEU A 1 255 ? -21.363 2.372 6.023 1.00 83.06 255 LEU A O 1
ATOM 2136 N N . LYS A 1 256 ? -20.192 0.535 6.434 1.00 81.19 256 LYS A N 1
ATOM 2137 C CA . LYS A 1 256 ? -21.271 -0.340 5.955 1.00 81.19 256 LYS A CA 1
ATOM 2138 C C . LYS A 1 256 ? -22.505 -0.284 6.848 1.00 81.19 256 LYS A C 1
ATOM 2140 O O . LYS A 1 256 ? -23.612 -0.231 6.332 1.00 81.19 256 LYS A O 1
ATOM 2145 N N . ILE A 1 257 ? -22.317 -0.328 8.166 1.00 78.38 257 ILE A N 1
ATOM 2146 C CA . ILE A 1 257 ? -23.422 -0.397 9.130 1.00 78.38 257 ILE A CA 1
ATOM 2147 C C . ILE A 1 257 ? -24.144 0.947 9.256 1.00 78.38 257 ILE A C 1
ATOM 2149 O O . ILE A 1 257 ? -25.361 0.955 9.368 1.00 78.38 257 ILE A O 1
ATOM 2153 N N . SER A 1 258 ? -23.436 2.078 9.188 1.00 72.19 258 SER A N 1
ATOM 2154 C CA . SER A 1 258 ? -24.035 3.420 9.263 1.00 72.19 258 SER A CA 1
ATOM 2155 C C . SER A 1 258 ? -24.952 3.754 8.080 1.00 72.19 258 SER A C 1
ATOM 2157 O O . SER A 1 258 ? -25.617 4.788 8.088 1.00 72.19 258 SER A O 1
ATOM 2159 N N . HIS A 1 259 ? -24.958 2.914 7.044 1.00 65.31 259 HIS A N 1
ATOM 2160 C CA . HIS A 1 259 ? -25.787 3.058 5.851 1.00 65.31 259 HIS A CA 1
ATOM 2161 C C . HIS A 1 259 ? -26.808 1.921 5.670 1.00 65.31 259 HIS A C 1
ATOM 2163 O O . HIS A 1 259 ? -27.444 1.855 4.616 1.00 65.31 259 HIS A O 1
ATOM 2169 N N . LEU A 1 260 ? -26.973 1.056 6.680 1.00 53.41 260 LEU A N 1
ATOM 2170 C CA . LEU A 1 260 ? -28.099 0.120 6.804 1.00 53.41 260 LEU A CA 1
ATOM 2171 C C . LEU A 1 260 ? -29.286 0.794 7.501 1.00 53.41 260 LEU A C 1
ATOM 2173 O O . LEU A 1 260 ? -30.428 0.507 7.079 1.00 53.41 260 LEU A O 1
#

Radius of gyration: 23.56 Å; chains: 1; bounding box: 58×41×74 Å